Protein AF-A0A8C4UQX7-F1 (afdb_monomer_lite)

Radius of gyration: 31.45 Å; chains: 1; bounding box: 61×79×85 Å

InterPro domains:
  IPR021563 Rab interacting lysosomal protein, dimerization domain [PF11461] (130-160)
  IPR034743 RH1 domain [PF09744] (34-100)
  IPR034743 RH1 domain [PS51776] (18-104)
  IPR034744 RH2 domain [PS51777] (126-196)
  IPR051241 DZIP and RILPL [PTHR21502] (115-160)

Organism: Falco tinnunculus (NCBI:txid100819)

Structure (mmCIF, N/CA/C/O backbone):
data_AF-A0A8C4UQX7-F1
#
_entry.id   AF-A0A8C4UQX7-F1
#
loop_
_atom_site.group_PDB
_atom_site.id
_atom_site.type_symbol
_atom_site.label_atom_id
_atom_site.label_alt_id
_atom_site.label_comp_id
_atom_site.label_asym_id
_atom_site.label_entity_id
_atom_site.label_seq_id
_atom_site.pdbx_PDB_i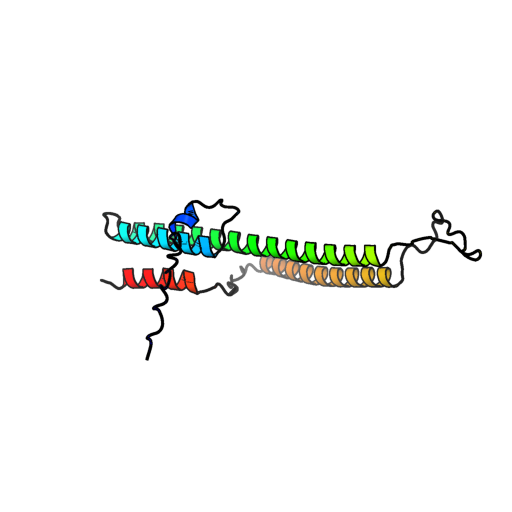ns_code
_atom_site.Cartn_x
_atom_site.Cartn_y
_atom_site.Cartn_z
_atom_site.occupancy
_atom_site.B_iso_or_equiv
_atom_site.auth_seq_id
_atom_site.auth_comp_id
_atom_site.auth_asym_id
_atom_site.auth_atom_id
_atom_site.pdbx_PDB_model_num
ATOM 1 N N . GLY A 1 1 ? -19.994 59.005 -13.462 1.00 40.03 1 GLY A N 1
ATOM 2 C CA . GLY A 1 1 ? -19.786 57.966 -12.445 1.00 40.03 1 GLY A CA 1
ATOM 3 C C . GLY A 1 1 ? -20.758 56.860 -12.736 1.00 40.03 1 GLY A C 1
ATOM 4 O O . GLY A 1 1 ? -21.945 57.053 -12.528 1.00 40.03 1 GLY A O 1
ATOM 5 N N . THR A 1 2 ? -20.266 55.770 -13.300 1.00 42.09 2 THR A N 1
ATOM 6 C CA . THR A 1 2 ? -21.041 54.559 -13.575 1.00 42.09 2 THR A CA 1
ATOM 7 C C . THR A 1 2 ? -20.477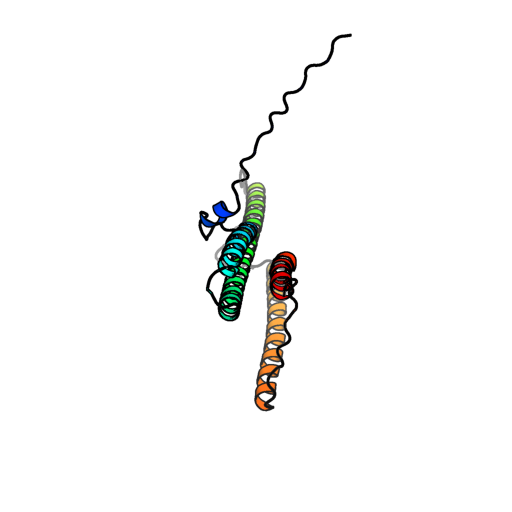 53.495 -12.636 1.00 42.09 2 THR A C 1
ATOM 9 O O . THR A 1 2 ? -19.252 53.353 -12.609 1.00 42.09 2 THR A O 1
ATOM 12 N N . PRO A 1 3 ? -21.291 52.812 -11.815 1.00 53.94 3 PRO A N 1
ATOM 13 C CA . PRO A 1 3 ? -20.774 51.753 -10.960 1.00 53.94 3 PRO A CA 1
ATOM 14 C C . PRO A 1 3 ? -20.418 50.525 -11.820 1.00 53.94 3 PRO A C 1
ATOM 16 O O . PRO A 1 3 ? -21.089 50.283 -12.828 1.00 53.94 3 PRO A O 1
ATOM 19 N N . PRO A 1 4 ? -19.360 49.769 -11.478 1.00 60.00 4 PRO A N 1
ATOM 20 C CA . PRO A 1 4 ? -19.030 48.531 -12.176 1.00 60.00 4 PRO A CA 1
ATOM 21 C C . PRO A 1 4 ? -20.017 47.412 -11.790 1.00 60.00 4 PRO A C 1
ATOM 23 O O . PRO A 1 4 ? -20.611 47.474 -10.710 1.00 60.00 4 PRO A O 1
ATOM 26 N N . PRO A 1 5 ? -20.215 46.400 -12.655 1.00 52.91 5 PRO A N 1
ATOM 27 C CA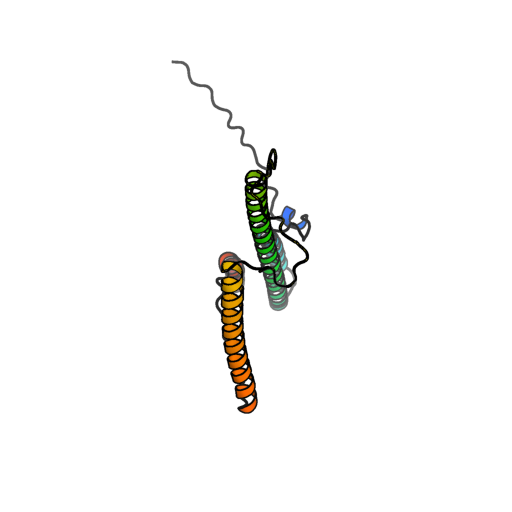 . PRO A 1 5 ? -21.137 45.308 -12.381 1.00 52.91 5 PRO A CA 1
ATOM 28 C C . PRO A 1 5 ? -20.562 44.397 -11.293 1.00 52.91 5 PRO A C 1
ATOM 30 O O . PRO A 1 5 ? -19.368 44.083 -11.297 1.00 52.91 5 PRO A O 1
ATOM 33 N N . LEU A 1 6 ? -21.424 43.993 -10.360 1.00 48.75 6 LEU A N 1
ATOM 34 C CA . LEU A 1 6 ? -21.133 42.952 -9.383 1.00 48.75 6 LEU A CA 1
ATOM 35 C C . LEU A 1 6 ? -20.875 41.664 -10.164 1.00 48.75 6 LEU A C 1
ATOM 37 O O . LEU A 1 6 ? -21.748 41.194 -10.890 1.00 48.75 6 LEU A O 1
ATOM 41 N N . ARG A 1 7 ? -19.646 41.152 -10.070 1.00 54.72 7 ARG A N 1
ATOM 42 C CA . ARG A 1 7 ? -19.339 39.792 -10.496 1.00 54.72 7 ARG A CA 1
ATOM 43 C C . ARG A 1 7 ? -20.142 38.882 -9.579 1.00 54.72 7 ARG A C 1
ATOM 45 O O . ARG A 1 7 ? -19.916 38.891 -8.374 1.00 54.72 7 ARG A O 1
ATOM 52 N N . GLU A 1 8 ? -21.112 38.188 -10.155 1.00 47.06 8 GLU A N 1
ATOM 53 C CA . GLU A 1 8 ? -21.683 36.991 -9.559 1.00 47.06 8 GLU A CA 1
ATOM 54 C C . GLU A 1 8 ? -20.511 36.016 -9.434 1.00 47.06 8 GLU A C 1
ATOM 56 O O . GLU A 1 8 ? -19.979 35.522 -10.428 1.00 47.06 8 GLU A O 1
ATOM 61 N N . GLU A 1 9 ? -19.990 35.891 -8.217 1.00 43.03 9 GLU A N 1
ATOM 62 C CA . GLU A 1 9 ? -19.118 34.788 -7.851 1.00 43.03 9 GLU A CA 1
ATOM 63 C C . GLU A 1 9 ? -20.024 33.559 -7.906 1.00 43.03 9 GLU A C 1
ATOM 65 O O . GLU A 1 9 ? -20.832 33.325 -7.010 1.00 43.03 9 GLU A O 1
ATOM 70 N N . GLU A 1 10 ? -19.982 32.852 -9.035 1.00 40.50 10 GLU A N 1
ATOM 71 C CA . GLU A 1 10 ? -20.426 31.468 -9.103 1.00 40.50 10 GLU A CA 1
ATOM 72 C C . GLU A 1 10 ? -19.536 30.713 -8.111 1.00 40.50 10 GLU A C 1
ATOM 74 O O . GLU A 1 10 ? -18.409 30.327 -8.421 1.00 40.50 10 GLU A O 1
ATOM 79 N N . GLU A 1 11 ? -20.005 30.613 -6.867 1.00 40.75 11 GLU A N 1
ATOM 80 C CA . GLU A 1 11 ? -19.550 29.603 -5.927 1.00 40.75 11 GLU A CA 1
ATOM 81 C C . GLU A 1 11 ? -19.870 28.265 -6.597 1.00 40.75 11 GLU A C 1
ATOM 83 O O . GLU A 1 11 ? -20.981 27.743 -6.511 1.00 40.75 11 GLU A O 1
ATOM 88 N N . GLU A 1 12 ? -18.904 27.744 -7.356 1.00 40.12 12 GLU A N 1
ATOM 89 C CA . GLU A 1 12 ? -18.811 26.320 -7.622 1.00 40.12 12 GLU A CA 1
ATOM 90 C C . GLU A 1 12 ? -18.707 25.664 -6.241 1.00 40.12 12 GLU A C 1
ATOM 92 O O . GLU A 1 12 ? -17.623 25.510 -5.679 1.00 40.12 12 GLU A O 1
ATOM 97 N N . GLU A 1 13 ? -19.861 25.340 -5.649 1.00 41.28 13 GLU A N 1
ATOM 98 C CA . GLU A 1 13 ? -19.965 24.297 -4.643 1.00 41.28 13 GLU A CA 1
ATOM 99 C C . GLU A 1 13 ? -19.467 23.023 -5.332 1.00 41.28 13 GLU A C 1
ATOM 101 O O . GLU A 1 13 ? -20.232 22.242 -5.904 1.00 41.28 13 GLU A O 1
ATOM 106 N N . GLU A 1 14 ? -18.146 22.833 -5.342 1.00 43.88 14 GLU A N 1
ATOM 107 C CA . GLU A 1 14 ? -17.576 21.507 -5.427 1.00 43.88 14 GLU A CA 1
ATOM 108 C C . GLU A 1 14 ? -18.269 20.730 -4.305 1.00 43.88 14 GLU A C 1
ATOM 110 O O . GLU A 1 14 ? -17.993 20.939 -3.123 1.00 43.88 14 GLU A O 1
ATOM 115 N N . GLU A 1 15 ? -19.227 19.869 -4.663 1.00 48.47 15 GLU A N 1
ATOM 116 C CA . GLU A 1 15 ? -19.604 18.736 -3.830 1.00 48.47 15 GLU A CA 1
ATOM 117 C C . GLU A 1 15 ? -18.316 17.926 -3.623 1.00 48.47 15 GLU A C 1
ATOM 119 O O . GLU A 1 15 ? -18.031 16.952 -4.332 1.00 48.47 15 GLU A O 1
ATOM 124 N N . GLU A 1 16 ? -17.506 18.365 -2.662 1.00 49.41 16 GLU A N 1
ATOM 125 C CA . GLU A 1 16 ? -16.388 17.647 -2.090 1.00 49.41 16 GLU A CA 1
ATOM 126 C C . GLU A 1 16 ? -17.027 16.443 -1.404 1.00 49.41 16 GLU A C 1
ATOM 128 O O . GLU A 1 16 ? -17.449 16.473 -0.247 1.00 49.41 16 GLU A O 1
ATOM 133 N N . GLY A 1 17 ? -17.278 15.414 -2.216 1.00 57.38 17 GLY A N 1
ATOM 134 C CA . GLY A 1 17 ? -18.004 14.232 -1.809 1.00 57.38 17 GLY A CA 1
ATOM 135 C C . GLY A 1 17 ? -17.357 13.681 -0.556 1.00 57.38 17 GLY A C 1
ATOM 136 O O . GLY A 1 17 ? -16.184 13.320 -0.588 1.00 57.38 17 GLY A O 1
ATOM 137 N N . GLY A 1 18 ? -18.124 13.683 0.534 1.00 74.88 18 GLY A N 1
ATOM 138 C CA . GLY A 1 18 ? -17.601 13.469 1.874 1.00 74.88 18 GLY A CA 1
ATOM 139 C C . GLY A 1 18 ? -16.807 12.166 2.033 1.00 74.88 18 GLY A C 1
ATOM 140 O O . GLY A 1 18 ? -16.853 11.281 1.174 1.00 74.88 18 GLY A O 1
ATOM 141 N N . PRO A 1 19 ? -16.137 11.989 3.186 1.00 73.50 19 PRO A N 1
ATOM 142 C CA . PRO A 1 19 ? -15.171 10.908 3.424 1.00 73.50 19 PRO A CA 1
ATOM 143 C C . PRO A 1 19 ? -15.753 9.486 3.289 1.00 73.50 19 PRO A C 1
ATOM 145 O O . PRO A 1 19 ? -15.020 8.501 3.261 1.00 73.50 19 PRO A O 1
ATOM 148 N N . GLU A 1 20 ? -17.074 9.360 3.178 1.00 85.06 20 GLU A N 1
ATOM 149 C CA . GLU A 1 20 ? -17.794 8.113 2.923 1.00 85.06 20 GLU A CA 1
ATOM 150 C C . GLU A 1 20 ? -17.586 7.579 1.498 1.00 85.06 20 GLU A C 1
ATOM 152 O O . GLU A 1 20 ? -17.571 6.363 1.313 1.00 85.06 20 GLU A O 1
ATOM 157 N N . ARG A 1 21 ? -17.309 8.439 0.503 1.00 88.19 21 ARG A N 1
ATOM 158 C CA . ARG A 1 21 ? -17.025 7.995 -0.877 1.00 88.19 21 ARG A CA 1
ATOM 159 C C . ARG A 1 21 ? -15.789 7.099 -0.968 1.00 88.19 21 ARG A C 1
ATOM 161 O O . ARG A 1 21 ? -15.700 6.257 -1.860 1.00 88.19 21 ARG A O 1
ATOM 168 N N . ALA A 1 22 ? -14.840 7.237 -0.041 1.00 89.62 22 ALA A N 1
ATOM 169 C CA . ALA A 1 22 ? -13.659 6.380 0.015 1.00 89.62 22 ALA A CA 1
ATOM 170 C C . ALA A 1 22 ? -14.016 4.894 0.232 1.00 89.62 22 ALA A C 1
ATOM 172 O O . ALA A 1 22 ? -13.301 4.021 -0.258 1.00 89.62 22 ALA A O 1
ATOM 173 N N . LEU A 1 23 ? -15.144 4.594 0.892 1.00 90.38 23 LEU A N 1
ATOM 174 C CA . LEU A 1 23 ? -15.631 3.224 1.110 1.00 90.38 23 LEU A CA 1
ATOM 175 C C . LEU A 1 23 ? -16.211 2.578 -0.158 1.00 90.38 23 LEU A C 1
ATOM 177 O O . LEU A 1 23 ? -16.278 1.353 -0.240 1.00 90.38 23 LEU A O 1
ATOM 181 N N . GLU A 1 24 ? -16.622 3.379 -1.141 1.00 93.62 24 GLU A N 1
ATOM 182 C CA . GLU A 1 24 ? -17.206 2.904 -2.403 1.00 93.62 24 GLU A CA 1
ATOM 183 C C . GLU A 1 24 ? -16.137 2.573 -3.456 1.00 93.62 24 GLU A C 1
ATOM 185 O O . GLU A 1 24 ? -16.420 1.927 -4.470 1.00 93.62 24 GLU A O 1
ATOM 190 N N . LYS A 1 25 ? -14.890 3.003 -3.228 1.00 93.81 25 LYS A N 1
ATOM 191 C CA . LYS A 1 25 ? -13.779 2.777 -4.153 1.00 93.81 25 LYS A CA 1
ATOM 192 C C . LYS A 1 25 ? -13.388 1.304 -4.218 1.00 93.81 25 LYS A C 1
ATOM 194 O O . LYS A 1 25 ? -13.466 0.547 -3.251 1.00 93.81 25 LYS A O 1
ATOM 199 N N . SER A 1 26 ? -12.878 0.903 -5.382 1.00 93.44 26 SER A N 1
ATOM 200 C CA . SER A 1 26 ? -12.252 -0.410 -5.527 1.00 93.44 26 SER A CA 1
ATOM 201 C C . SER A 1 26 ? -11.027 -0.515 -4.605 1.00 93.44 26 SER A C 1
ATOM 203 O O . SER A 1 26 ? -10.211 0.409 -4.605 1.00 93.44 26 SER A O 1
ATOM 205 N N . PRO A 1 27 ? -10.811 -1.645 -3.901 1.00 91.12 27 PRO A N 1
ATOM 206 C CA . PRO A 1 27 ? -9.650 -1.828 -3.025 1.00 91.12 27 PRO A CA 1
ATOM 207 C C . PRO A 1 27 ? -8.301 -1.597 -3.719 1.00 91.12 27 PRO A C 1
ATOM 209 O O . PRO A 1 27 ? -7.347 -1.150 -3.093 1.00 91.12 27 PRO A O 1
ATOM 212 N N . PHE A 1 28 ? -8.225 -1.875 -5.024 1.00 91.06 28 PHE A N 1
ATOM 213 C CA . PHE A 1 28 ? -7.014 -1.707 -5.836 1.00 91.06 28 PHE A CA 1
ATOM 214 C C . PHE A 1 28 ? -6.782 -0.266 -6.315 1.00 91.06 28 PHE A C 1
ATOM 216 O O . PHE A 1 28 ? -5.776 0.008 -6.963 1.00 91.06 28 PHE A O 1
ATOM 223 N N . GLN A 1 29 ? -7.727 0.635 -6.052 1.00 91.69 29 GLN A N 1
ATOM 224 C CA . GLN A 1 29 ? -7.668 2.053 -6.414 1.00 91.69 29 GLN A CA 1
ATOM 225 C C . GLN A 1 29 ? -7.571 2.958 -5.183 1.00 91.69 29 GLN A C 1
ATOM 227 O O . GLN A 1 29 ? -7.570 4.178 -5.329 1.00 91.69 29 GLN A O 1
ATOM 232 N N . LEU A 1 30 ? -7.510 2.371 -3.985 1.00 93.38 30 LEU A N 1
ATOM 233 C CA . LEU A 1 30 ? -7.344 3.125 -2.754 1.00 93.38 30 LEU A CA 1
ATOM 234 C C . LEU A 1 30 ? -5.984 3.821 -2.735 1.00 93.38 30 LEU A C 1
ATOM 236 O O . LEU A 1 30 ? -4.972 3.276 -3.173 1.00 93.38 30 LEU A O 1
ATOM 240 N N . THR A 1 31 ? -5.979 5.023 -2.177 1.00 91.69 31 THR A N 1
ATOM 241 C CA . THR A 1 31 ? -4.794 5.822 -1.867 1.00 91.69 31 THR A CA 1
ATOM 242 C C . THR A 1 31 ? -4.651 5.987 -0.353 1.00 91.69 31 THR A C 1
ATOM 244 O O . THR A 1 31 ? -5.582 5.710 0.404 1.00 91.69 31 THR A O 1
ATOM 247 N N . ALA A 1 32 ? -3.492 6.451 0.123 1.00 88.69 32 ALA A N 1
ATOM 248 C CA . ALA A 1 32 ? -3.311 6.740 1.550 1.00 88.69 32 ALA A CA 1
ATOM 249 C C . ALA A 1 32 ? -4.311 7.800 2.061 1.00 88.69 32 ALA A C 1
ATOM 251 O O . ALA A 1 32 ? -4.742 7.733 3.210 1.00 88.69 32 ALA A O 1
ATOM 252 N N . GLY A 1 33 ? -4.731 8.730 1.191 1.00 87.56 33 GLY A N 1
ATOM 253 C CA . GLY A 1 33 ? -5.801 9.687 1.489 1.00 87.56 33 GLY A CA 1
ATOM 254 C C . GL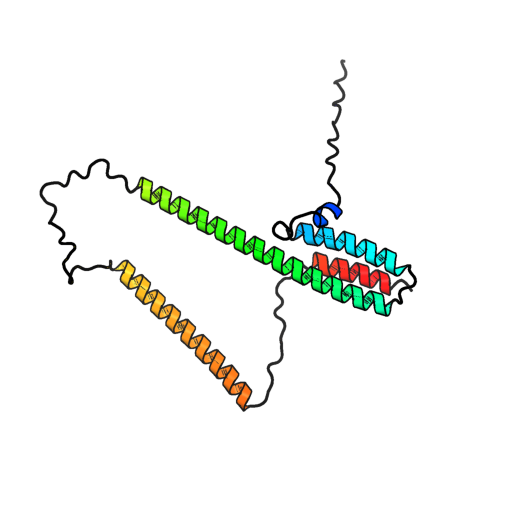Y A 1 33 ? -7.141 8.995 1.741 1.00 87.56 33 GLY A C 1
ATOM 255 O O . GLY A 1 33 ? -7.778 9.251 2.754 1.00 87.56 33 GLY A O 1
ATOM 256 N N . ASP A 1 34 ? -7.501 8.016 0.910 1.00 91.31 34 ASP A N 1
ATOM 257 C CA . ASP A 1 34 ? -8.747 7.259 1.089 1.00 91.31 34 ASP A CA 1
ATOM 258 C C . ASP A 1 34 ? -8.767 6.480 2.409 1.00 91.31 34 ASP A C 1
ATOM 260 O O . ASP A 1 34 ? -9.788 6.405 3.086 1.00 91.31 34 ASP A O 1
ATOM 264 N N . VAL A 1 35 ? -7.623 5.922 2.818 1.00 90.00 35 VAL A N 1
ATOM 265 C CA . VAL A 1 35 ? -7.503 5.235 4.113 1.00 90.00 35 VAL A CA 1
ATOM 266 C C . VAL A 1 35 ? -7.680 6.218 5.276 1.00 90.00 35 VAL A C 1
ATOM 268 O O . VAL A 1 35 ? -8.293 5.867 6.288 1.00 90.00 35 VAL A O 1
ATOM 271 N N . TYR A 1 36 ? -7.205 7.459 5.131 1.00 86.25 36 TYR A N 1
ATOM 272 C CA . TYR A 1 36 ? -7.441 8.522 6.107 1.00 86.25 36 TYR A CA 1
ATOM 273 C C . TYR A 1 36 ? -8.927 8.897 6.190 1.00 86.25 36 TYR A C 1
ATOM 275 O O . TYR A 1 36 ? -9.476 8.958 7.294 1.00 86.25 36 TYR A O 1
ATOM 283 N N . ASP A 1 37 ? -9.603 9.048 5.054 1.00 85.62 37 ASP A N 1
ATOM 284 C CA . ASP A 1 37 ? -11.035 9.348 5.004 1.00 85.62 37 ASP A CA 1
ATOM 285 C C . ASP A 1 37 ? -11.859 8.233 5.656 1.00 85.62 37 ASP A C 1
ATOM 287 O O . ASP A 1 37 ? -12.649 8.497 6.567 1.00 85.62 37 ASP A O 1
ATOM 291 N N . ILE A 1 38 ? -11.574 6.972 5.314 1.00 88.62 38 ILE A N 1
ATOM 292 C CA . ILE A 1 38 ? -12.171 5.790 5.953 1.00 88.62 38 ILE A CA 1
ATOM 293 C C . ILE A 1 38 ? -11.931 5.813 7.469 1.00 88.62 38 ILE A C 1
ATOM 295 O O . ILE A 1 38 ? -12.855 5.578 8.251 1.00 88.62 38 ILE A O 1
ATOM 299 N N . SER A 1 39 ? -10.709 6.129 7.912 1.00 86.31 39 SER A N 1
ATOM 300 C CA . SER A 1 39 ? -10.381 6.195 9.342 1.00 86.31 39 SER A CA 1
ATOM 301 C C . SER A 1 39 ? -11.195 7.258 10.086 1.00 86.31 39 SER A C 1
ATOM 303 O O . SER A 1 39 ? -11.568 7.048 11.242 1.00 86.31 39 SER A O 1
ATOM 305 N N . SER A 1 40 ? -11.525 8.369 9.419 1.00 80.06 40 SER A N 1
ATOM 306 C CA . SER A 1 40 ? -12.341 9.441 9.990 1.00 80.06 40 SER A CA 1
ATOM 307 C C . SER A 1 40 ? -13.798 9.007 10.186 1.00 80.06 40 SER A C 1
ATOM 309 O O . SER A 1 40 ? -14.368 9.247 11.253 1.00 80.06 40 SER A O 1
ATOM 311 N N . VAL A 1 41 ? -14.379 8.295 9.211 1.00 85.62 41 VAL A N 1
ATOM 312 C CA . VAL A 1 41 ? -15.741 7.741 9.294 1.00 85.62 41 VAL A CA 1
ATOM 313 C C . VAL A 1 41 ? -15.816 6.720 10.426 1.00 85.62 41 VAL A C 1
ATOM 315 O O . VAL A 1 41 ? -16.617 6.874 11.347 1.00 85.62 41 VAL A O 1
ATOM 318 N N . VAL A 1 42 ? -14.893 5.756 10.437 1.00 85.06 42 VAL A N 1
ATOM 319 C CA . VAL A 1 42 ? -14.818 4.716 11.473 1.00 85.06 42 VAL A CA 1
ATOM 320 C C . VAL A 1 42 ? -14.591 5.315 12.866 1.00 85.06 42 VAL A C 1
ATOM 322 O O . VAL A 1 42 ? -15.167 4.851 13.851 1.00 85.06 42 VAL A O 1
ATOM 325 N N . GLY A 1 43 ? -13.775 6.368 12.973 1.00 80.62 43 GLY A N 1
ATOM 326 C CA . GLY A 1 43 ? -13.558 7.094 14.223 1.00 80.62 43 GLY A CA 1
ATOM 327 C C . GLY A 1 43 ? -14.838 7.732 14.769 1.00 80.62 43 GLY A C 1
ATOM 328 O O . GLY A 1 43 ? -15.103 7.628 15.968 1.00 80.62 43 GLY A O 1
ATOM 329 N N . ARG A 1 44 ? -15.660 8.342 13.901 1.00 77.88 44 ARG A N 1
ATOM 330 C CA . ARG A 1 44 ? -16.965 8.911 14.284 1.00 77.88 44 ARG A CA 1
ATOM 331 C C . ARG A 1 44 ? -17.928 7.832 14.776 1.00 77.88 44 ARG A C 1
ATOM 333 O O . ARG A 1 44 ? -18.544 8.016 15.825 1.00 77.88 44 ARG A O 1
ATOM 340 N N . ASP A 1 45 ? -18.006 6.701 14.084 1.00 82.62 45 ASP A N 1
ATOM 341 C CA . ASP A 1 45 ? -18.887 5.594 14.475 1.00 82.62 45 ASP A CA 1
ATOM 342 C C . ASP A 1 45 ? -18.475 4.989 15.824 1.00 82.62 45 ASP A C 1
ATOM 344 O O . ASP A 1 45 ? -19.315 4.736 16.689 1.00 82.62 45 ASP A O 1
ATOM 348 N N . LEU A 1 46 ? -17.169 4.826 16.067 1.00 79.31 46 LEU A N 1
ATOM 349 C CA . LEU A 1 46 ? -16.659 4.349 17.357 1.00 79.31 46 LEU A CA 1
ATOM 350 C C . LEU A 1 46 ? -16.980 5.309 18.511 1.00 79.31 46 LEU A C 1
ATOM 352 O O . LEU A 1 46 ? -17.267 4.851 19.619 1.00 79.31 46 LEU A O 1
ATOM 356 N N . LEU A 1 47 ? -16.966 6.622 18.264 1.00 75.00 47 LEU A N 1
ATOM 357 C CA . LEU A 1 47 ? -17.374 7.619 19.257 1.00 75.00 47 LEU A CA 1
ATOM 358 C C . LEU A 1 47 ? -18.869 7.516 19.569 1.00 75.00 47 LEU A C 1
ATOM 360 O O . LEU A 1 47 ? -19.236 7.532 20.742 1.00 75.00 47 LEU A O 1
ATOM 364 N N . GLN A 1 48 ? -19.726 7.335 18.563 1.00 76.50 48 GLN A N 1
ATOM 365 C CA . GLN A 1 48 ? -21.161 7.114 18.782 1.00 76.50 48 GLN A CA 1
ATOM 366 C C . GLN A 1 48 ? -21.412 5.846 19.612 1.00 76.50 48 GLN A C 1
ATOM 368 O O . GLN A 1 48 ? -22.217 5.857 20.544 1.00 76.50 48 GLN A O 1
ATOM 373 N N . LEU A 1 49 ? -20.663 4.772 19.346 1.00 76.38 49 LEU A N 1
ATOM 374 C CA . LEU A 1 49 ? -20.739 3.530 20.119 1.00 76.38 49 LEU A CA 1
ATOM 375 C C . LEU A 1 49 ? -20.220 3.672 21.558 1.00 76.38 49 LEU A C 1
ATOM 377 O O . LEU A 1 49 ? -20.669 2.927 22.431 1.00 76.38 49 LEU A O 1
ATOM 381 N N . SER A 1 50 ? -19.321 4.624 21.830 1.00 71.31 50 SER A N 1
ATOM 382 C CA . SER A 1 50 ? -18.830 4.906 23.188 1.00 71.31 50 SER A CA 1
ATOM 383 C C . SER A 1 50 ? -19.898 5.459 24.129 1.00 71.31 50 SER A C 1
ATOM 385 O O . SER A 1 50 ? -19.805 5.252 25.336 1.00 71.31 50 SER A O 1
ATOM 387 N N . ALA A 1 51 ? -20.938 6.092 23.579 1.00 71.75 51 ALA A N 1
ATOM 388 C CA . ALA A 1 51 ? -22.101 6.558 24.331 1.00 71.75 51 ALA A CA 1
ATOM 389 C C . ALA A 1 51 ? -23.151 5.449 24.562 1.00 71.75 51 ALA A C 1
ATOM 391 O O . ALA A 1 51 ? -24.158 5.674 25.232 1.00 71.75 51 ALA A O 1
ATOM 392 N N . GLY A 1 52 ? -22.944 4.262 23.982 1.00 76.25 52 GLY A N 1
ATOM 393 C CA . GLY A 1 52 ? -23.860 3.129 24.046 1.00 76.25 52 GLY A CA 1
ATOM 394 C C . GLY A 1 52 ? -23.613 2.173 25.225 1.00 76.25 52 GLY A C 1
ATOM 395 O O . GLY A 1 52 ? -22.768 2.411 26.084 1.00 76.25 52 GLY A O 1
ATOM 396 N N . PRO A 1 53 ? -24.323 1.030 25.263 1.00 77.56 53 PRO A N 1
ATOM 397 C CA . PRO A 1 53 ? -24.237 0.052 26.355 1.00 77.56 53 PRO A CA 1
ATOM 398 C C . PRO A 1 53 ? -22.948 -0.794 26.349 1.00 77.56 53 PRO A C 1
ATOM 400 O O . PRO A 1 53 ? -22.776 -1.669 27.200 1.00 77.56 53 PRO A O 1
ATOM 403 N N . LEU A 1 54 ? -22.050 -0.588 25.380 1.00 73.06 54 LEU A N 1
ATOM 404 C CA . LEU A 1 54 ? -20.807 -1.342 25.275 1.00 73.06 54 LEU A CA 1
ATOM 405 C C . LEU A 1 54 ? -19.825 -0.889 26.365 1.00 73.06 54 LEU A C 1
ATOM 407 O O . LEU A 1 54 ? -19.479 0.283 26.461 1.00 73.06 54 LEU A O 1
ATOM 411 N N . GLY A 1 55 ? -19.328 -1.828 27.173 1.00 78.12 55 GLY A N 1
ATOM 412 C CA . GLY A 1 55 ? -18.370 -1.500 28.229 1.00 78.12 55 GLY A CA 1
ATOM 413 C C . GLY A 1 55 ? -17.061 -0.900 27.673 1.00 78.12 55 GLY A C 1
ATOM 414 O O . GLY A 1 55 ? -16.524 -1.422 26.687 1.00 78.12 55 GLY A O 1
ATOM 415 N N . PRO A 1 56 ? -16.474 0.118 28.334 1.00 75.50 56 PRO A N 1
ATOM 416 C CA . PRO A 1 56 ? -15.339 0.893 27.812 1.00 75.50 56 PRO A CA 1
ATOM 417 C C . PRO A 1 56 ? -14.108 0.032 27.494 1.00 75.50 56 PRO A C 1
ATOM 419 O O . PRO A 1 56 ? -13.407 0.258 26.510 1.00 75.50 56 PRO A O 1
ATOM 422 N N . ALA A 1 57 ? -13.873 -1.031 28.269 1.00 75.81 57 ALA A N 1
ATOM 423 C CA . ALA A 1 57 ? -12.766 -1.955 28.031 1.00 75.81 57 ALA A CA 1
ATOM 424 C C . ALA A 1 57 ? -12.937 -2.800 26.752 1.00 75.81 57 ALA A C 1
ATOM 426 O O . ALA A 1 57 ? -11.948 -3.160 26.113 1.00 75.81 57 ALA A O 1
ATOM 427 N N . ALA A 1 58 ? -14.172 -3.158 26.385 1.00 80.25 58 ALA A N 1
ATOM 428 C CA . ALA A 1 58 ? -14.441 -3.893 25.151 1.00 80.25 58 ALA A CA 1
ATOM 429 C C . ALA A 1 58 ? -14.275 -2.986 23.927 1.00 80.25 58 ALA A C 1
ATOM 431 O O . ALA A 1 58 ? -13.646 -3.405 22.954 1.00 80.25 58 ALA A O 1
ATOM 432 N N . LEU A 1 59 ? -14.753 -1.740 24.021 1.00 79.50 59 LEU A N 1
ATOM 433 C CA . LEU A 1 59 ? -14.593 -0.735 22.974 1.00 79.50 59 LEU A CA 1
ATOM 434 C C . LEU A 1 59 ? -13.120 -0.417 22.714 1.00 79.50 59 LEU A C 1
ATOM 436 O O . LEU A 1 59 ? -12.685 -0.466 21.569 1.00 79.50 59 LEU A O 1
ATOM 440 N N . ALA A 1 60 ? -12.330 -0.205 23.770 1.00 75.38 60 ALA A N 1
ATOM 441 C CA . ALA A 1 60 ? -10.897 0.037 23.633 1.00 75.38 60 ALA A CA 1
ATOM 442 C C . ALA A 1 60 ? -10.195 -1.121 22.900 1.00 75.38 60 ALA A C 1
ATOM 444 O O . ALA A 1 60 ? -9.437 -0.900 21.960 1.00 75.38 60 ALA A O 1
ATOM 445 N N . ARG A 1 61 ? -10.487 -2.382 23.262 1.00 81.25 61 ARG A N 1
ATOM 446 C CA . ARG A 1 61 ? -9.917 -3.553 22.564 1.00 81.25 61 ARG A CA 1
ATOM 447 C C . ARG A 1 61 ? -10.314 -3.613 21.090 1.00 81.25 61 ARG A C 1
ATOM 449 O O . ARG A 1 61 ? -9.479 -3.980 20.266 1.00 81.25 61 ARG A O 1
ATOM 456 N N . LEU A 1 62 ? -11.570 -3.304 20.766 1.00 83.94 62 LEU A N 1
ATOM 457 C CA . LEU A 1 62 ? -12.045 -3.256 19.383 1.00 83.94 62 LEU A CA 1
ATOM 458 C C . LEU A 1 62 ? -11.322 -2.156 18.601 1.00 83.94 62 LEU A C 1
ATOM 460 O O . LEU A 1 62 ? -10.807 -2.411 17.517 1.00 83.94 62 LEU A O 1
ATOM 464 N N . GLN A 1 63 ? -11.206 -0.974 19.194 1.00 78.69 63 GLN A N 1
ATOM 465 C CA . GLN A 1 63 ? -10.517 0.162 18.608 1.00 78.69 63 GLN A CA 1
ATOM 466 C C . GLN A 1 63 ? -9.054 -0.146 18.289 1.00 78.69 63 GLN A C 1
ATOM 468 O O . GLN A 1 63 ? -8.627 0.102 17.170 1.00 78.69 63 GLN A O 1
ATOM 473 N N . PHE A 1 64 ? -8.302 -0.767 19.204 1.00 77.31 64 PHE A N 1
ATOM 474 C CA . PHE A 1 64 ? -6.919 -1.170 18.917 1.00 77.31 64 PHE A CA 1
ATOM 475 C C . PHE A 1 64 ? -6.818 -2.133 17.729 1.00 77.31 64 PHE A C 1
ATOM 477 O O . PHE A 1 64 ? -5.896 -2.025 16.924 1.00 77.31 64 PHE A O 1
ATOM 484 N N . ARG A 1 65 ? -7.766 -3.068 17.590 1.00 85.69 65 ARG A N 1
ATOM 485 C CA . ARG A 1 65 ? -7.797 -3.989 16.442 1.00 85.69 65 ARG A CA 1
ATOM 486 C C . ARG A 1 65 ? -8.099 -3.253 15.140 1.00 85.69 65 ARG A C 1
ATOM 488 O O . ARG A 1 65 ? -7.449 -3.531 14.142 1.00 85.69 65 ARG A O 1
ATOM 495 N N . ILE A 1 66 ? -9.044 -2.316 15.162 1.00 85.62 66 ILE A N 1
ATOM 496 C CA . ILE A 1 66 ? -9.405 -1.497 13.998 1.00 85.62 66 ILE A CA 1
ATOM 497 C C . ILE A 1 66 ? -8.228 -0.622 13.571 1.00 85.62 66 ILE A C 1
ATOM 499 O O . ILE A 1 66 ? -7.861 -0.643 12.402 1.00 85.62 66 ILE A O 1
ATOM 503 N N . VAL A 1 67 ? -7.593 0.079 14.515 1.00 81.50 67 VAL A N 1
ATOM 504 C CA . VAL A 1 67 ? -6.392 0.883 14.243 1.00 81.50 67 VAL A CA 1
ATOM 505 C C . VAL A 1 67 ? -5.322 0.011 13.601 1.00 81.50 67 VAL A C 1
ATOM 507 O O . VAL A 1 67 ? -4.775 0.382 12.570 1.00 81.50 67 VAL A O 1
ATOM 510 N N . ARG A 1 68 ? -5.098 -1.199 14.127 1.00 88.00 68 ARG A N 1
ATOM 511 C CA . ARG A 1 68 ? -4.115 -2.113 13.548 1.00 88.00 68 ARG A CA 1
ATOM 512 C C . ARG A 1 68 ? -4.444 -2.524 12.109 1.00 88.00 68 ARG A C 1
ATOM 514 O O . ARG A 1 68 ? -3.536 -2.645 11.293 1.00 88.00 68 ARG A O 1
ATOM 521 N N . VAL A 1 69 ? -5.716 -2.752 11.791 1.00 92.06 69 VAL A N 1
ATOM 522 C CA . VAL A 1 69 ? -6.147 -3.080 10.422 1.00 92.06 69 VAL A CA 1
ATOM 523 C C . VAL A 1 69 ? -5.966 -1.884 9.487 1.00 92.06 69 VAL A C 1
ATOM 525 O O . VAL A 1 69 ? -5.469 -2.066 8.379 1.00 92.06 69 VAL A O 1
ATOM 528 N N . LEU A 1 70 ? -6.304 -0.672 9.933 1.00 86.75 70 LEU A N 1
ATOM 529 C CA . LEU A 1 70 ? -6.120 0.552 9.146 1.00 86.75 70 LEU A CA 1
ATOM 530 C C . LEU A 1 70 ? -4.635 0.854 8.895 1.00 86.75 70 LEU A C 1
ATOM 532 O O . LEU A 1 70 ? -4.279 1.189 7.773 1.00 86.75 70 LEU A O 1
ATOM 536 N N . GLU A 1 71 ? -3.758 0.636 9.881 1.00 82.69 71 GLU A N 1
ATOM 537 C CA . GLU A 1 71 ? -2.298 0.721 9.703 1.00 82.69 71 GLU A CA 1
ATOM 538 C C . GLU A 1 71 ? -1.792 -0.267 8.642 1.00 82.69 71 GLU A C 1
ATOM 540 O O . GLU A 1 71 ? -0.967 0.075 7.797 1.00 82.69 71 GLU A O 1
ATOM 545 N N . MET A 1 72 ? -2.269 -1.517 8.690 1.00 90.44 72 MET A N 1
ATOM 546 C CA . MET A 1 72 ? -1.897 -2.534 7.704 1.00 90.44 72 MET A CA 1
ATOM 547 C C . MET A 1 72 ? -2.383 -2.150 6.304 1.00 90.44 72 MET A C 1
ATOM 549 O O . MET A 1 72 ? -1.657 -2.348 5.334 1.00 90.44 72 MET A O 1
ATOM 553 N N . LEU A 1 73 ? -3.588 -1.586 6.200 1.00 91.25 73 LEU A N 1
ATOM 554 C CA . LEU A 1 73 ? -4.144 -1.118 4.937 1.00 91.25 73 LEU A CA 1
ATOM 555 C C . LEU A 1 73 ? -3.352 0.070 4.375 1.00 91.25 73 LEU A C 1
ATOM 557 O O . LEU A 1 73 ? -2.991 0.044 3.202 1.00 91.25 73 LEU A O 1
ATOM 561 N N . GLU A 1 74 ? -3.029 1.068 5.201 1.00 86.94 74 GLU A N 1
ATOM 562 C CA . GLU A 1 74 ? -2.224 2.228 4.798 1.00 86.94 74 GLU A CA 1
ATOM 563 C C . GLU A 1 74 ? -0.844 1.799 4.288 1.00 86.94 74 GLU A C 1
ATOM 565 O O . GLU A 1 74 ? -0.402 2.278 3.242 1.00 86.94 74 GLU A O 1
ATOM 570 N N . ALA A 1 75 ? -0.187 0.856 4.974 1.00 87.44 75 ALA A N 1
ATOM 571 C CA . ALA A 1 75 ? 1.103 0.322 4.548 1.00 87.44 75 ALA A CA 1
ATOM 572 C C . ALA A 1 75 ? 1.014 -0.345 3.167 1.00 87.44 75 ALA A C 1
ATOM 574 O O . ALA A 1 75 ? 1.785 -0.006 2.271 1.00 87.44 75 ALA A O 1
ATOM 575 N N . LEU A 1 76 ? 0.033 -1.231 2.966 1.00 90.44 76 LEU A N 1
ATOM 576 C CA . LEU A 1 76 ? -0.161 -1.925 1.689 1.00 90.44 76 LEU A CA 1
ATOM 577 C C . LEU A 1 76 ? -0.473 -0.953 0.548 1.00 90.44 76 LEU A C 1
ATOM 579 O O . LEU A 1 76 ? 0.100 -1.060 -0.536 1.00 90.44 76 LEU A O 1
ATOM 583 N N . VAL A 1 77 ? -1.361 0.010 0.793 1.00 92.12 77 VAL A N 1
ATOM 584 C CA . VAL A 1 77 ? -1.745 1.014 -0.202 1.00 92.12 77 VAL A CA 1
ATOM 585 C C . VAL A 1 77 ? -0.555 1.905 -0.560 1.00 92.12 77 VAL A C 1
ATOM 587 O O . VAL A 1 77 ? -0.274 2.107 -1.741 1.00 92.12 77 VAL A O 1
ATOM 590 N N . THR A 1 78 ? 0.203 2.367 0.435 1.00 89.19 78 THR A N 1
ATOM 591 C CA . THR A 1 78 ? 1.389 3.208 0.221 1.00 89.19 78 THR A CA 1
ATOM 592 C C . THR A 1 78 ? 2.463 2.468 -0.573 1.00 89.19 78 THR A C 1
ATOM 594 O O . THR A 1 78 ? 2.954 2.988 -1.573 1.00 89.19 78 THR A O 1
ATOM 597 N N . GLU A 1 79 ? 2.799 1.238 -0.179 1.00 92.19 79 GLU A N 1
ATOM 598 C CA . GLU A 1 79 ? 3.789 0.421 -0.889 1.00 92.19 79 GLU A CA 1
ATOM 599 C C . GLU A 1 79 ? 3.356 0.127 -2.329 1.00 92.19 79 GLU A C 1
ATOM 601 O O . GLU A 1 79 ? 4.163 0.250 -3.251 1.00 92.19 79 GLU A O 1
ATOM 606 N N . SER A 1 80 ? 2.077 -0.196 -2.544 1.00 88.81 80 SER A N 1
ATOM 607 C CA . SER A 1 80 ? 1.547 -0.459 -3.885 1.00 88.81 80 SER A CA 1
ATOM 608 C C . SER A 1 80 ? 1.618 0.771 -4.797 1.00 88.81 80 SER A C 1
ATOM 610 O O . SER A 1 80 ? 2.003 0.647 -5.962 1.00 88.81 80 SER A O 1
ATOM 612 N N . GLY A 1 81 ? 1.327 1.961 -4.262 1.00 88.50 81 GLY A N 1
ATOM 613 C CA . GLY A 1 81 ? 1.443 3.222 -4.989 1.00 88.50 81 GLY A CA 1
ATOM 614 C C . GLY A 1 81 ? 2.891 3.532 -5.367 1.00 88.50 81 GLY A C 1
ATOM 615 O O . GLY A 1 81 ? 3.171 3.830 -6.525 1.00 88.50 81 GLY A O 1
ATOM 616 N N . LEU A 1 82 ? 3.826 3.387 -4.422 1.00 90.50 82 LEU A N 1
ATOM 617 C CA . LEU A 1 82 ? 5.254 3.606 -4.676 1.00 90.50 82 LEU A CA 1
ATOM 618 C C . LEU A 1 82 ? 5.811 2.631 -5.720 1.00 90.50 82 LEU A C 1
ATOM 620 O O . LEU A 1 82 ? 6.517 3.052 -6.635 1.00 90.50 82 LEU A O 1
ATOM 624 N N . ALA A 1 83 ? 5.464 1.346 -5.624 1.00 91.00 83 ALA A N 1
ATOM 625 C CA . ALA A 1 83 ? 5.884 0.338 -6.593 1.00 91.00 83 ALA A CA 1
ATOM 626 C C . ALA A 1 83 ? 5.323 0.622 -7.997 1.00 91.00 83 ALA A C 1
ATOM 628 O O . ALA A 1 83 ? 6.042 0.514 -8.992 1.00 91.00 83 ALA A O 1
ATOM 629 N N . ALA A 1 84 ? 4.051 1.025 -8.089 1.00 89.44 84 ALA A N 1
ATOM 630 C CA . ALA A 1 84 ? 3.429 1.394 -9.355 1.00 89.44 84 ALA A CA 1
ATOM 631 C C . ALA A 1 84 ? 4.102 2.621 -9.988 1.00 89.44 84 ALA A C 1
ATOM 633 O O . ALA A 1 84 ? 4.373 2.617 -11.191 1.00 89.44 84 ALA A O 1
ATOM 634 N N . GLU A 1 85 ? 4.413 3.646 -9.194 1.00 91.75 85 GLU A N 1
ATOM 635 C CA . GLU A 1 85 ? 5.118 4.835 -9.677 1.00 91.75 85 GLU A CA 1
ATOM 636 C C . GLU A 1 85 ? 6.552 4.524 -10.111 1.00 91.75 85 GLU A C 1
ATOM 638 O O . GLU A 1 85 ? 6.981 4.974 -11.174 1.00 91.75 85 GLU A O 1
ATOM 643 N N . GLN A 1 86 ? 7.270 3.673 -9.378 1.00 93.56 86 GLN A N 1
ATOM 644 C CA . GLN A 1 86 ? 8.599 3.225 -9.790 1.00 93.56 86 GLN A CA 1
ATOM 645 C C . GLN A 1 86 ? 8.563 2.511 -11.149 1.00 93.56 86 GLN A C 1
ATOM 647 O O . GLN A 1 86 ? 9.320 2.866 -12.054 1.00 93.56 86 GLN A O 1
ATOM 652 N N . LEU A 1 87 ? 7.632 1.571 -11.341 1.00 95.38 87 LEU A N 1
ATOM 653 C CA . LEU A 1 87 ? 7.453 0.888 -12.626 1.00 95.38 87 LEU A CA 1
ATOM 654 C C . LEU A 1 87 ? 7.071 1.857 -13.751 1.00 95.38 87 LEU A C 1
ATOM 656 O O . LEU A 1 87 ? 7.489 1.677 -14.897 1.00 95.38 87 LEU A O 1
ATOM 660 N N . ARG A 1 88 ? 6.279 2.896 -13.455 1.00 95.44 88 ARG A N 1
ATOM 661 C CA . ARG A 1 88 ? 5.958 3.944 -14.433 1.00 95.44 88 ARG A CA 1
ATOM 662 C C . ARG A 1 88 ? 7.204 4.718 -14.852 1.00 95.44 88 ARG A C 1
ATOM 664 O O . ARG A 1 88 ? 7.406 4.876 -16.055 1.00 95.44 88 ARG A O 1
ATOM 671 N N . LEU A 1 89 ? 8.038 5.130 -13.899 1.00 96.50 89 LEU A N 1
ATOM 672 C CA . LEU A 1 89 ? 9.290 5.841 -14.163 1.00 96.50 89 LEU A CA 1
ATOM 673 C C . LEU A 1 89 ? 10.272 4.990 -14.976 1.00 96.50 89 LEU A C 1
ATOM 675 O O . LEU A 1 89 ? 10.836 5.481 -15.955 1.00 96.50 89 LEU A O 1
ATOM 679 N N . GLU A 1 90 ? 10.432 3.710 -14.631 1.00 96.00 90 GLU A N 1
ATOM 680 C CA . GLU A 1 90 ? 11.267 2.768 -15.387 1.00 96.00 90 GLU A CA 1
ATOM 681 C C . GLU A 1 90 ? 10.750 2.599 -16.819 1.00 96.00 90 GLU A C 1
ATOM 683 O O . GLU A 1 90 ? 11.500 2.755 -17.784 1.00 96.00 90 GLU A O 1
ATOM 688 N N . ARG A 1 91 ? 9.440 2.378 -16.982 1.00 96.56 91 ARG A N 1
ATOM 689 C CA . ARG A 1 91 ? 8.791 2.294 -18.296 1.00 96.56 91 ARG A CA 1
ATOM 690 C C . ARG A 1 91 ? 9.010 3.559 -19.122 1.00 96.56 91 ARG A C 1
ATOM 692 O O . ARG A 1 91 ? 9.236 3.459 -20.327 1.00 96.56 91 ARG A O 1
ATOM 699 N N . ASP A 1 92 ? 8.929 4.738 -18.514 1.00 95.38 92 ASP A N 1
ATOM 700 C CA . ASP A 1 92 ? 9.124 6.010 -19.213 1.00 95.38 92 ASP A CA 1
ATOM 701 C C . ASP A 1 92 ? 10.599 6.289 -19.531 1.00 95.38 92 ASP A C 1
ATOM 703 O O . ASP A 1 92 ? 10.895 6.883 -20.570 1.00 95.38 92 ASP A O 1
ATOM 707 N N . SER A 1 93 ? 11.540 5.812 -18.711 1.00 96.38 93 SER A N 1
ATOM 708 C CA . SER A 1 93 ? 12.971 5.799 -19.050 1.00 96.38 93 SER A CA 1
ATOM 709 C C . SER A 1 93 ? 13.246 4.904 -20.254 1.00 96.38 93 SER A C 1
ATOM 711 O O . SER A 1 93 ? 13.762 5.375 -21.266 1.00 96.38 93 SER A O 1
ATOM 713 N N . LEU A 1 94 ? 12.785 3.652 -20.210 1.00 95.31 94 LEU A N 1
ATOM 714 C CA . LEU A 1 94 ? 12.967 2.692 -21.301 1.00 95.31 94 LEU A CA 1
ATOM 715 C C . LEU A 1 94 ? 12.317 3.170 -22.603 1.00 95.31 94 LEU A C 1
ATOM 717 O O . LEU A 1 94 ? 12.870 2.990 -23.685 1.00 95.31 94 LEU A O 1
ATOM 721 N N . ARG A 1 95 ? 11.146 3.816 -22.528 1.00 94.75 95 ARG A N 1
ATOM 722 C CA . ARG A 1 95 ? 10.502 4.416 -23.707 1.00 94.75 95 ARG A CA 1
ATOM 723 C C . ARG A 1 95 ? 11.340 5.534 -24.323 1.00 94.75 95 ARG A C 1
ATOM 725 O O . ARG A 1 95 ? 11.385 5.617 -25.550 1.00 94.75 95 ARG A O 1
ATOM 732 N N . ARG A 1 96 ? 11.996 6.366 -23.508 1.00 93.56 96 ARG A N 1
ATOM 733 C CA . ARG A 1 96 ? 12.911 7.412 -23.994 1.00 93.56 96 ARG A CA 1
ATOM 734 C C . ARG A 1 96 ? 14.147 6.801 -24.644 1.00 93.56 96 ARG A C 1
ATOM 736 O O . ARG A 1 96 ? 14.439 7.142 -25.784 1.00 93.56 96 ARG A O 1
ATOM 743 N N . GLU A 1 97 ? 14.786 5.833 -23.993 1.00 91.19 97 GLU A N 1
ATOM 744 C CA . GLU A 1 97 ? 15.945 5.121 -24.550 1.00 91.19 97 GLU A CA 1
ATOM 745 C C . GLU A 1 97 ? 15.606 4.427 -25.878 1.00 91.19 97 GLU A C 1
ATOM 747 O O . GLU A 1 97 ? 16.337 4.551 -26.859 1.00 91.19 97 GLU A O 1
ATOM 752 N N . LEU A 1 98 ? 14.447 3.763 -25.969 1.00 88.75 98 LEU A N 1
ATOM 753 C CA . LEU A 1 98 ? 13.975 3.169 -27.222 1.00 88.75 98 LEU A CA 1
ATOM 754 C C . LEU A 1 98 ? 13.708 4.218 -28.309 1.00 88.75 98 LEU A C 1
ATOM 756 O O . LEU A 1 98 ? 13.965 3.946 -29.483 1.00 88.75 98 LEU A O 1
ATOM 760 N N . ALA A 1 99 ? 13.183 5.394 -27.958 1.00 91.00 99 ALA A N 1
ATOM 761 C CA . ALA A 1 99 ? 12.973 6.481 -28.912 1.00 91.00 99 ALA A CA 1
ATOM 762 C C . ALA A 1 99 ? 14.308 7.037 -29.430 1.00 91.00 99 ALA A C 1
ATOM 764 O O . ALA A 1 99 ? 14.459 7.237 -30.635 1.00 91.00 99 ALA A O 1
ATOM 765 N N . GLU A 1 100 ? 15.294 7.205 -28.549 1.00 90.69 100 GLU A N 1
ATOM 766 C CA . GLU A 1 100 ? 16.649 7.624 -28.910 1.00 90.69 100 GLU A CA 1
ATOM 767 C C . GLU A 1 100 ? 17.342 6.595 -29.805 1.00 90.69 100 GLU A C 1
ATOM 769 O O . GLU A 1 100 ? 17.884 6.962 -30.846 1.00 90.69 100 GLU A O 1
ATOM 774 N N . LEU A 1 101 ? 17.275 5.303 -29.467 1.00 83.25 101 LEU A N 1
ATOM 775 C CA . LEU A 1 101 ? 17.850 4.226 -30.279 1.00 83.25 101 LEU A CA 1
ATOM 776 C C . LEU A 1 101 ? 17.164 4.094 -31.641 1.00 83.25 101 LEU A C 1
ATOM 778 O O . LEU A 1 101 ? 17.844 3.872 -32.640 1.00 83.25 101 LEU A O 1
ATOM 782 N N . ARG A 1 102 ? 15.841 4.282 -31.718 1.00 82.31 102 ARG A N 1
ATOM 783 C CA . ARG A 1 102 ? 15.119 4.345 -33.000 1.00 82.31 102 ARG A CA 1
ATOM 784 C C . ARG A 1 102 ? 15.513 5.574 -33.819 1.00 82.31 102 ARG A C 1
ATOM 786 O O . ARG A 1 102 ? 15.652 5.459 -35.031 1.00 82.31 102 ARG A O 1
ATOM 793 N N . GLY A 1 103 ? 15.746 6.718 -33.175 1.00 74.62 103 GLY A N 1
ATOM 794 C CA . GLY A 1 103 ? 16.253 7.930 -33.826 1.00 74.62 103 GLY A CA 1
ATOM 795 C C . GLY A 1 103 ? 17.705 7.803 -34.305 1.00 74.62 103 GLY A C 1
ATOM 796 O O . GLY A 1 103 ? 18.054 8.319 -35.362 1.00 74.62 103 GLY A O 1
ATOM 797 N N . ARG A 1 104 ? 18.544 7.063 -33.568 1.00 67.75 104 ARG A N 1
ATOM 798 C CA . ARG A 1 104 ? 19.931 6.718 -33.941 1.00 67.75 104 ARG A CA 1
ATOM 799 C C . ARG A 1 104 ? 20.021 5.578 -34.957 1.00 67.75 104 ARG A C 1
ATOM 801 O O . ARG A 1 104 ? 21.051 5.417 -35.605 1.00 67.75 104 ARG A O 1
ATOM 808 N N . GLY A 1 105 ? 18.961 4.784 -35.070 1.00 55.69 105 GLY A N 1
ATOM 809 C CA . GLY A 1 105 ? 18.891 3.533 -35.812 1.00 55.69 105 GLY A CA 1
ATOM 810 C C . GLY A 1 105 ? 17.852 3.556 -36.924 1.00 55.69 105 GLY A C 1
ATOM 811 O O . GLY A 1 105 ? 17.057 2.629 -37.038 1.00 55.69 105 GLY A O 1
ATOM 812 N N . ALA A 1 106 ? 17.892 4.576 -37.776 1.00 44.03 106 ALA A N 1
ATOM 813 C CA . ALA A 1 106 ? 17.463 4.427 -39.157 1.00 44.03 106 ALA A CA 1
ATOM 814 C C . ALA A 1 106 ? 18.702 4.540 -40.055 1.00 44.03 106 ALA A C 1
ATOM 816 O O . ALA A 1 106 ? 19.119 5.654 -40.373 1.00 44.03 106 ALA A O 1
ATOM 817 N N . PRO A 1 107 ? 19.301 3.433 -40.532 1.00 47.97 107 PRO A N 1
ATOM 818 C CA . PRO A 1 107 ? 19.987 3.508 -41.801 1.00 47.97 107 PRO A CA 1
ATOM 819 C C . PRO A 1 107 ? 18.900 3.621 -42.873 1.00 47.97 107 PRO A C 1
ATOM 821 O O . PRO A 1 107 ? 18.421 2.626 -43.416 1.00 47.97 107 PRO A O 1
ATOM 824 N N . ALA A 1 108 ? 18.509 4.851 -43.198 1.00 49.06 108 ALA A N 1
ATOM 825 C CA . ALA A 1 108 ? 18.100 5.131 -44.561 1.00 49.06 108 ALA A CA 1
ATOM 826 C C . ALA A 1 108 ? 19.316 4.803 -45.448 1.00 49.06 108 ALA A C 1
ATOM 828 O O . ALA A 1 108 ? 20.256 5.584 -45.538 1.00 49.06 108 ALA A O 1
ATOM 829 N N . GLY A 1 109 ? 19.338 3.593 -46.011 1.00 46.78 109 GLY A N 1
ATOM 830 C CA . GLY A 1 109 ? 20.370 3.131 -46.938 1.00 46.78 109 GLY A CA 1
ATOM 831 C C . GLY A 1 109 ? 21.686 2.709 -46.279 1.00 46.78 109 GLY A C 1
ATOM 832 O O . GLY A 1 109 ? 22.623 3.493 -46.159 1.00 46.78 109 GLY A O 1
ATOM 833 N N . LEU A 1 110 ? 21.834 1.417 -45.977 1.00 42.38 110 LEU A N 1
ATOM 834 C CA . LEU A 1 110 ? 23.168 0.816 -45.927 1.00 42.38 110 LEU A CA 1
ATOM 835 C C . LEU A 1 110 ? 23.699 0.683 -47.364 1.00 42.38 110 LEU A C 1
ATOM 837 O O . LEU A 1 110 ? 23.673 -0.395 -47.949 1.00 42.38 110 LEU A O 1
ATOM 841 N N . SER A 1 111 ? 24.208 1.779 -47.931 1.00 47.72 111 SER A N 1
ATOM 842 C CA . SER A 1 111 ? 25.203 1.685 -48.999 1.00 47.72 111 SER A CA 1
ATOM 843 C C . SER A 1 111 ? 26.509 1.239 -48.346 1.00 47.72 111 SER A C 1
ATOM 845 O O . SER A 1 111 ? 27.303 2.047 -47.860 1.00 47.72 111 SER A O 1
ATOM 847 N N . LEU A 1 112 ? 26.692 -0.075 -48.237 1.00 50.38 112 LEU A N 1
ATOM 848 C CA . LEU A 1 112 ? 27.956 -0.671 -47.822 1.00 50.38 112 LEU A CA 1
ATOM 849 C C . LEU A 1 112 ? 28.983 -0.352 -48.917 1.00 50.38 112 LEU A C 1
ATOM 851 O O . LEU A 1 112 ? 28.956 -0.939 -49.993 1.00 50.38 112 LEU A O 1
ATOM 855 N N . GLY A 1 113 ? 29.839 0.641 -48.661 1.00 49.69 113 GLY A N 1
ATOM 856 C CA . GLY A 1 113 ? 30.977 0.947 -49.525 1.00 49.69 113 GLY A CA 1
ATOM 857 C C . GLY A 1 113 ? 31.913 -0.263 -49.688 1.00 49.69 113 GLY A C 1
ATOM 858 O O . GLY A 1 113 ? 31.905 -1.153 -48.835 1.00 49.69 113 GLY A O 1
ATOM 859 N N . PRO A 1 114 ? 32.733 -0.293 -50.754 1.00 54.62 114 PRO A N 1
ATOM 860 C CA . PRO A 1 114 ? 33.458 -1.482 -51.221 1.00 54.62 114 PRO A CA 1
ATOM 861 C C . PRO A 1 114 ? 34.560 -2.012 -50.285 1.00 54.62 114 PRO A C 1
ATOM 863 O O . PRO A 1 114 ? 35.187 -3.010 -50.613 1.00 54.62 114 PRO A O 1
ATOM 866 N N . ASP A 1 115 ? 34.776 -1.385 -49.126 1.00 46.06 115 ASP A N 1
ATOM 867 C CA . ASP A 1 115 ? 35.890 -1.675 -48.213 1.00 46.06 115 ASP A CA 1
ATOM 868 C C . ASP A 1 115 ? 35.441 -2.272 -46.865 1.00 46.06 115 ASP A C 1
ATOM 870 O O . ASP A 1 115 ? 36.159 -2.244 -45.866 1.00 46.06 115 ASP A O 1
ATOM 874 N N . LYS A 1 116 ? 34.211 -2.801 -46.794 1.00 54.03 116 LYS A N 1
ATOM 875 C CA . LYS A 1 116 ? 33.715 -3.471 -45.584 1.00 54.03 116 LYS A CA 1
ATOM 876 C C . LYS A 1 116 ? 33.986 -4.970 -45.663 1.00 54.03 116 LYS A C 1
ATOM 878 O O . LYS A 1 116 ? 33.354 -5.681 -46.440 1.00 54.03 116 LYS A O 1
ATOM 883 N N . MET A 1 117 ? 34.913 -5.429 -44.821 1.00 53.62 117 MET A N 1
ATOM 884 C CA . MET A 1 117 ? 35.163 -6.843 -44.539 1.00 53.62 117 MET A CA 1
ATOM 885 C C . MET A 1 117 ? 33.842 -7.587 -44.321 1.00 53.62 117 MET A C 1
ATOM 887 O O . MET A 1 117 ? 33.003 -7.162 -43.525 1.00 53.62 117 MET A O 1
ATOM 891 N N . VAL A 1 118 ? 33.678 -8.713 -45.013 1.00 54.81 118 VAL A N 1
ATOM 892 C CA . VAL A 1 118 ? 32.619 -9.687 -44.739 1.00 54.81 118 VAL A CA 1
ATOM 893 C C . VAL A 1 118 ? 32.799 -10.153 -43.292 1.00 54.81 118 VAL A C 1
ATOM 895 O O . VAL A 1 118 ? 33.758 -10.850 -42.974 1.00 54.81 118 VAL A O 1
ATOM 898 N N . ILE A 1 119 ? 31.916 -9.710 -42.396 1.00 60.34 119 ILE A N 1
ATOM 899 C CA . ILE A 1 119 ? 31.899 -10.164 -41.005 1.00 60.34 119 ILE A CA 1
ATOM 900 C C . ILE A 1 119 ? 31.272 -11.554 -41.018 1.00 60.34 119 ILE A C 1
ATOM 902 O O . ILE A 1 119 ? 30.055 -11.678 -41.152 1.00 60.34 119 ILE A O 1
ATOM 906 N N . ASP A 1 120 ? 32.094 -12.593 -40.892 1.00 61.56 120 ASP A N 1
ATOM 907 C CA . ASP A 1 120 ? 31.585 -13.941 -40.666 1.00 61.56 120 ASP A CA 1
ATOM 908 C C . ASP A 1 120 ? 30.923 -13.989 -39.281 1.00 61.56 120 ASP A C 1
ATOM 910 O O . ASP A 1 120 ? 31.568 -13.882 -38.235 1.00 61.56 120 ASP A O 1
ATOM 914 N N . LEU A 1 121 ? 29.595 -14.090 -39.276 1.00 63.78 121 LEU A N 1
ATOM 915 C CA . LEU A 1 121 ? 28.788 -14.188 -38.060 1.00 63.78 121 LEU A CA 1
ATOM 916 C C . LEU A 1 121 ? 28.922 -15.565 -37.384 1.00 63.78 121 LEU A C 1
ATOM 918 O O . LEU A 1 121 ? 28.440 -15.738 -36.264 1.00 63.78 121 LEU A O 1
ATOM 922 N N . THR A 1 122 ? 29.577 -16.521 -38.045 1.00 66.88 122 THR A N 1
ATOM 923 C CA . THR A 1 122 ? 29.712 -17.922 -37.627 1.00 66.88 122 THR A CA 1
ATOM 924 C C . THR A 1 122 ? 31.044 -18.220 -36.934 1.00 66.88 122 THR A C 1
ATOM 926 O O . THR A 1 122 ? 31.194 -19.305 -36.376 1.00 66.88 122 THR A O 1
ATOM 929 N N . ASP A 1 123 ? 31.996 -17.278 -36.923 1.00 76.06 123 ASP A N 1
ATOM 930 C CA . ASP A 1 123 ? 33.316 -17.480 -36.317 1.00 76.06 123 ASP A CA 1
ATOM 931 C C . ASP A 1 123 ? 33.212 -17.614 -34.777 1.00 76.06 123 ASP A C 1
ATOM 933 O O . ASP A 1 123 ? 32.797 -16.673 -34.086 1.00 76.06 123 ASP A O 1
ATOM 937 N N . PRO A 1 124 ? 33.579 -18.776 -34.198 1.00 75.56 124 PRO A N 1
ATOM 938 C CA . PRO A 1 124 ? 33.549 -18.993 -32.755 1.00 75.56 124 PRO A CA 1
ATOM 939 C C . PRO A 1 124 ? 34.579 -18.150 -31.988 1.00 75.56 124 PRO A C 1
ATOM 941 O O . PRO A 1 124 ? 34.346 -17.864 -30.814 1.00 75.56 124 PRO A O 1
ATOM 944 N N . ASN A 1 125 ? 35.668 -17.715 -32.632 1.00 73.69 125 ASN A N 1
ATOM 945 C CA . ASN A 1 125 ? 36.701 -16.863 -32.033 1.00 73.69 125 ASN A CA 1
ATOM 946 C C . ASN A 1 125 ? 36.421 -15.367 -32.214 1.00 73.69 125 ASN A C 1
ATOM 948 O O . ASN A 1 125 ? 37.190 -14.532 -31.728 1.00 73.69 125 ASN A O 1
ATOM 952 N N . ARG A 1 126 ? 35.319 -15.007 -32.884 1.00 74.19 126 ARG A N 1
ATOM 953 C CA . ARG A 1 126 ? 34.908 -13.614 -33.033 1.00 74.19 126 ARG A CA 1
ATOM 954 C C . ARG A 1 126 ? 34.703 -13.001 -31.644 1.00 74.19 126 ARG A C 1
ATOM 956 O O . ARG A 1 126 ? 33.872 -13.518 -30.893 1.00 74.19 126 ARG A O 1
ATOM 963 N N . PRO A 1 127 ? 35.388 -11.898 -31.290 1.00 75.19 127 PRO A N 1
ATOM 964 C CA . PRO A 1 127 ? 35.150 -11.219 -30.024 1.00 75.19 127 PRO A CA 1
ATOM 965 C C . PRO A 1 127 ? 33.684 -10.774 -29.965 1.00 75.19 127 PRO A C 1
ATOM 967 O O . PRO A 1 127 ? 33.237 -9.943 -30.756 1.00 75.19 127 PRO A O 1
ATOM 970 N N . ARG A 1 128 ? 32.917 -11.403 -29.065 1.00 78.19 128 ARG A N 1
ATOM 971 C CA . ARG A 1 128 ? 31.464 -11.198 -28.919 1.00 78.19 128 ARG A CA 1
ATOM 972 C C . ARG A 1 128 ? 31.109 -10.059 -27.975 1.00 78.19 128 ARG A C 1
ATOM 974 O O . ARG A 1 128 ? 29.965 -9.627 -27.972 1.00 78.19 128 ARG A O 1
ATOM 981 N N . PHE A 1 129 ? 32.090 -9.610 -27.200 1.00 77.31 129 PHE A N 1
ATOM 982 C CA . PHE A 1 129 ? 31.939 -8.579 -26.191 1.00 77.31 129 PHE A CA 1
ATOM 983 C C . PHE A 1 129 ? 32.938 -7.458 -26.444 1.00 77.31 129 PHE A C 1
ATOM 985 O O . PHE A 1 129 ? 34.086 -7.683 -26.838 1.00 77.31 129 PHE A O 1
ATOM 992 N N . THR A 1 130 ? 32.481 -6.246 -26.195 1.00 82.81 130 THR A N 1
ATOM 993 C CA . THR A 1 130 ? 33.288 -5.042 -26.080 1.00 82.81 130 THR A CA 1
ATOM 994 C C . THR A 1 130 ? 34.060 -5.052 -24.758 1.00 82.81 130 THR A C 1
ATOM 996 O O . THR A 1 130 ? 33.704 -5.735 -23.795 1.00 82.81 130 THR A O 1
ATOM 999 N N . LEU A 1 131 ? 35.135 -4.263 -24.687 1.00 88.88 131 LEU A N 1
ATOM 1000 C CA . LEU A 1 131 ? 35.910 -4.100 -23.454 1.00 88.88 131 LEU A CA 1
ATOM 1001 C C . LEU A 1 131 ? 35.045 -3.564 -22.298 1.00 88.88 131 LEU A C 1
ATOM 1003 O O . LEU A 1 131 ? 35.263 -3.951 -21.154 1.00 88.88 131 LEU A O 1
ATOM 1007 N N . GLN A 1 132 ? 34.069 -2.704 -22.608 1.00 86.44 132 GLN A N 1
ATOM 1008 C CA . GLN A 1 132 ? 33.151 -2.121 -21.631 1.00 86.44 132 GLN A CA 1
ATOM 1009 C C . GLN A 1 132 ? 32.263 -3.191 -20.992 1.00 86.44 132 GLN A C 1
ATOM 1011 O O . GLN A 1 132 ? 32.236 -3.303 -19.774 1.00 86.44 132 GLN A O 1
ATOM 1016 N N . GLU A 1 133 ? 31.633 -4.045 -21.802 1.00 86.44 133 GLU A N 1
ATOM 1017 C CA . GLU A 1 133 ? 30.784 -5.136 -21.300 1.00 86.44 133 GLU A CA 1
ATOM 1018 C C . GLU A 1 133 ? 31.569 -6.089 -20.390 1.00 86.44 133 GLU A C 1
ATOM 1020 O O . GLU A 1 133 ? 31.065 -6.548 -19.367 1.00 86.44 133 GLU A O 1
ATOM 1025 N N . LEU A 1 134 ? 32.838 -6.356 -20.716 1.00 91.62 134 LEU A N 1
ATOM 1026 C CA . LEU A 1 134 ? 33.695 -7.166 -19.854 1.00 91.62 134 LEU A CA 1
ATOM 1027 C C . LEU A 1 134 ? 34.014 -6.464 -18.523 1.00 91.62 134 LEU A C 1
ATOM 1029 O O . LEU A 1 134 ? 34.048 -7.122 -17.483 1.00 91.62 134 LEU A O 1
ATOM 1033 N N . GLN A 1 135 ? 34.256 -5.152 -18.539 1.00 92.06 135 GLN A N 1
ATOM 1034 C CA . GLN A 1 135 ? 34.481 -4.371 -17.319 1.00 92.06 135 GLN A CA 1
ATOM 1035 C C . GLN A 1 135 ? 33.238 -4.355 -16.430 1.00 92.06 135 GLN A C 1
ATOM 1037 O O . GLN A 1 135 ? 33.360 -4.612 -15.231 1.00 92.06 135 GLN A O 1
ATOM 1042 N N . ASP A 1 136 ? 32.062 -4.144 -17.018 1.00 91.50 136 ASP A N 1
ATOM 1043 C CA . ASP A 1 136 ? 30.787 -4.098 -16.304 1.00 91.50 136 ASP A CA 1
ATOM 1044 C C . ASP A 1 136 ? 30.512 -5.436 -15.599 1.00 91.50 136 ASP A C 1
ATOM 1046 O O . ASP A 1 136 ? 30.284 -5.469 -14.389 1.00 91.50 136 ASP A O 1
ATOM 1050 N N . VAL A 1 137 ? 30.671 -6.562 -16.308 1.00 93.75 137 VAL A N 1
ATOM 1051 C CA . VAL A 1 137 ? 30.504 -7.913 -15.738 1.00 93.75 137 VAL A CA 1
ATOM 1052 C C . VAL A 1 137 ? 31.518 -8.191 -14.623 1.00 93.75 137 VAL A C 1
ATOM 1054 O O . VAL A 1 137 ? 31.198 -8.812 -13.604 1.00 93.75 137 VAL A O 1
ATOM 1057 N N . LEU A 1 138 ? 32.767 -7.744 -14.779 1.00 95.75 138 LEU A N 1
ATOM 1058 C CA . LEU A 1 138 ? 33.790 -7.913 -13.746 1.00 95.75 138 LEU A CA 1
ATOM 1059 C C . LEU A 1 138 ? 33.489 -7.080 -12.497 1.00 95.75 138 LEU A C 1
ATOM 1061 O O . LEU A 1 138 ? 33.705 -7.561 -11.379 1.00 95.75 138 LEU A O 1
ATOM 1065 N N . GLN A 1 139 ? 32.997 -5.857 -12.678 1.00 95.00 139 GLN A N 1
ATOM 1066 C CA . GLN A 1 139 ? 32.600 -4.975 -11.591 1.00 95.00 139 GLN A CA 1
ATOM 1067 C C . GLN A 1 139 ? 31.387 -5.535 -10.845 1.00 95.00 139 GLN A C 1
ATOM 1069 O O . GLN A 1 139 ? 31.431 -5.642 -9.618 1.00 95.00 139 GLN A O 1
ATOM 1074 N N . GLU A 1 140 ? 30.363 -5.984 -11.570 1.00 95.56 140 GLU A N 1
ATOM 1075 C CA . GLU A 1 140 ? 29.180 -6.631 -11.004 1.00 95.56 140 GLU A CA 1
ATOM 1076 C C . GLU A 1 140 ? 29.568 -7.878 -10.197 1.00 95.56 140 GLU A C 1
ATOM 1078 O O . GLU A 1 140 ? 29.198 -8.018 -9.029 1.00 95.56 140 GLU A O 1
ATOM 1083 N N . ARG A 1 141 ? 30.426 -8.744 -10.755 1.00 96.81 141 ARG A N 1
ATOM 1084 C CA . ARG A 1 141 ? 30.944 -9.923 -10.045 1.00 96.81 141 ARG A CA 1
ATOM 1085 C C . ARG A 1 141 ? 31.667 -9.546 -8.755 1.00 96.81 141 ARG A C 1
ATOM 1087 O O . ARG A 1 141 ? 31.537 -10.250 -7.751 1.00 96.81 141 ARG A O 1
ATOM 1094 N N . ASN A 1 142 ? 32.461 -8.476 -8.759 1.00 95.88 142 ASN A N 1
ATOM 1095 C CA . ASN A 1 142 ? 33.152 -8.010 -7.555 1.00 95.88 142 ASN A CA 1
ATOM 1096 C C . ASN A 1 142 ? 32.169 -7.486 -6.502 1.00 95.88 142 ASN A C 1
ATOM 1098 O O . ASN A 1 142 ? 32.331 -7.787 -5.318 1.00 95.88 142 ASN A O 1
ATOM 1102 N N . GLN A 1 143 ? 31.134 -6.763 -6.925 1.00 95.31 143 GLN A N 1
ATOM 1103 C CA . GLN A 1 143 ? 30.104 -6.238 -6.036 1.00 95.31 143 GLN A CA 1
ATOM 1104 C C . GLN A 1 143 ? 29.275 -7.360 -5.399 1.00 95.31 143 GLN A C 1
ATOM 1106 O O . GLN A 1 143 ? 29.102 -7.378 -4.180 1.00 95.31 143 GLN A O 1
ATOM 1111 N N . LEU A 1 144 ? 28.848 -8.348 -6.189 1.00 96.12 144 LEU A N 1
ATOM 1112 C CA . LEU A 1 144 ? 28.142 -9.531 -5.691 1.00 96.12 144 LEU A CA 1
ATOM 1113 C C . LEU A 1 144 ? 29.007 -10.341 -4.721 1.00 96.12 144 LEU A C 1
ATOM 1115 O O . LEU A 1 144 ? 28.523 -10.811 -3.694 1.00 96.12 144 LEU A O 1
ATOM 1119 N N . LYS A 1 145 ? 30.312 -10.456 -4.996 1.00 96.38 145 LYS A N 1
ATOM 1120 C CA . LYS A 1 145 ? 31.257 -11.115 -4.088 1.00 96.38 145 LYS A CA 1
ATOM 1121 C C . LYS A 1 145 ? 31.370 -10.388 -2.743 1.00 96.38 145 LYS A C 1
ATOM 1123 O O . LYS A 1 145 ? 31.432 -11.053 -1.712 1.00 96.38 145 LYS A O 1
ATOM 1128 N N . ALA A 1 146 ? 31.378 -9.054 -2.741 1.00 93.75 146 ALA A N 1
ATOM 1129 C CA . ALA A 1 146 ? 31.391 -8.266 -1.508 1.00 93.75 146 ALA A CA 1
ATOM 1130 C C . ALA A 1 146 ? 30.092 -8.446 -0.703 1.00 93.75 146 ALA A C 1
ATOM 1132 O O . ALA A 1 146 ? 30.149 -8.680 0.501 1.00 93.75 146 ALA A O 1
ATOM 1133 N N . GLN A 1 147 ? 28.929 -8.421 -1.363 1.00 91.94 147 GLN A N 1
ATOM 1134 C CA . GLN A 1 147 ? 27.638 -8.660 -0.706 1.00 91.94 147 GLN A CA 1
ATOM 1135 C C . GLN A 1 147 ? 27.540 -10.074 -0.119 1.00 91.94 147 GLN A C 1
ATOM 1137 O O . GLN A 1 147 ? 27.118 -10.238 1.023 1.00 91.94 147 GLN A O 1
ATOM 1142 N N . LEU A 1 148 ? 27.986 -11.092 -0.864 1.00 92.75 148 LEU A N 1
ATOM 1143 C CA . LEU A 1 148 ? 28.046 -12.471 -0.371 1.00 92.75 148 LEU A CA 1
ATOM 1144 C C . LEU A 1 148 ? 28.904 -12.593 0.888 1.00 92.75 148 LEU A C 1
ATOM 1146 O O . LEU A 1 148 ? 28.535 -13.331 1.797 1.00 92.75 148 LEU A O 1
ATOM 1150 N N . PHE A 1 149 ? 30.021 -11.866 0.953 1.00 92.12 149 PHE A N 1
ATOM 1151 C CA . PHE A 1 149 ? 30.880 -11.862 2.132 1.00 92.12 149 PHE A CA 1
ATOM 1152 C C . PHE A 1 149 ? 30.167 -11.270 3.359 1.00 92.12 149 PHE A C 1
ATOM 1154 O O . PHE A 1 149 ? 30.161 -11.900 4.412 1.00 92.12 149 PHE A O 1
ATOM 1161 N N . VAL A 1 150 ? 29.489 -10.125 3.206 1.00 92.19 150 VAL A N 1
ATOM 1162 C CA . VAL A 1 150 ? 28.711 -9.490 4.290 1.00 92.19 150 VAL A CA 1
ATOM 1163 C C . VAL A 1 150 ? 27.600 -10.415 4.792 1.00 92.19 150 VAL A C 1
ATOM 1165 O O . VAL A 1 150 ? 27.475 -10.650 5.989 1.00 92.19 150 VAL A O 1
ATOM 1168 N N . VAL A 1 151 ? 26.826 -11.012 3.883 1.00 88.94 151 VAL A N 1
ATOM 1169 C CA . VAL A 1 151 ? 25.740 -11.936 4.254 1.00 88.94 151 VAL A CA 1
ATOM 1170 C C . VAL A 1 151 ? 26.281 -13.183 4.960 1.00 88.94 151 VAL A C 1
ATOM 1172 O O . VAL A 1 151 ? 25.665 -13.684 5.902 1.00 88.94 151 VAL A O 1
ATOM 1175 N N . GLN A 1 152 ? 27.437 -13.697 4.533 1.00 89.06 152 GLN A N 1
ATOM 1176 C CA . GLN A 1 152 ? 28.097 -14.813 5.213 1.00 89.06 152 GLN A CA 1
ATOM 1177 C C . GLN A 1 152 ? 28.542 -14.439 6.632 1.00 89.06 152 GLN A C 1
ATOM 1179 O O . GLN A 1 152 ? 28.347 -15.247 7.542 1.00 89.06 152 GLN A O 1
ATOM 1184 N N . GLU A 1 153 ? 29.076 -13.233 6.838 1.00 87.56 153 GLU A N 1
ATOM 1185 C CA . GLU A 1 153 ? 29.450 -12.713 8.159 1.00 87.56 153 GLU A CA 1
ATOM 1186 C C . GLU A 1 153 ? 28.225 -12.559 9.074 1.00 87.56 153 GLU A C 1
ATOM 1188 O O . GLU A 1 153 ? 28.230 -13.034 10.212 1.00 87.56 153 GLU A O 1
ATOM 1193 N N . GLU A 1 154 ? 27.131 -11.985 8.569 1.00 85.69 154 GLU A N 1
ATOM 1194 C CA . GLU A 1 154 ? 25.880 -11.855 9.320 1.00 85.69 154 GLU A CA 1
ATOM 1195 C C . GLU A 1 154 ? 25.324 -13.226 9.719 1.00 85.69 154 GLU A C 1
ATOM 1197 O O . GLU A 1 154 ? 25.022 -13.467 10.890 1.00 85.69 154 GLU A O 1
ATOM 1202 N N . LEU A 1 155 ? 25.248 -14.171 8.776 1.00 84.62 155 LEU A N 1
ATOM 1203 C CA . LEU A 1 155 ? 24.823 -15.546 9.054 1.00 84.62 155 LEU A CA 1
ATOM 1204 C C . LEU A 1 155 ? 25.725 -16.229 10.085 1.00 84.62 155 LEU A C 1
ATOM 1206 O O . LEU A 1 155 ? 25.233 -16.987 10.926 1.00 84.62 155 LEU A O 1
ATOM 1210 N N . GLN A 1 156 ? 27.032 -15.977 10.040 1.00 79.25 156 GLN A N 1
ATOM 1211 C CA . GLN A 1 156 ? 27.972 -16.476 11.035 1.00 79.25 156 GLN A CA 1
ATOM 1212 C C . GLN A 1 156 ? 27.703 -15.856 12.412 1.00 79.25 156 GLN A C 1
ATOM 1214 O O . GLN A 1 156 ? 27.711 -16.585 13.405 1.00 79.25 156 GLN A O 1
ATOM 1219 N N . CYS A 1 157 ? 27.388 -14.562 12.488 1.00 74.94 157 CYS A N 1
ATOM 1220 C CA . CYS A 1 157 ? 26.985 -13.889 13.723 1.00 74.94 157 CYS A CA 1
ATOM 1221 C C . CYS A 1 157 ? 25.714 -14.518 14.320 1.00 74.94 157 CYS A C 1
ATOM 1223 O O . CYS A 1 157 ? 25.707 -14.913 15.488 1.00 74.94 157 CYS A O 1
ATOM 1225 N N . TYR A 1 158 ? 24.678 -14.748 13.506 1.00 71.38 158 TYR A N 1
ATOM 1226 C CA . TYR A 1 158 ? 23.451 -15.414 13.960 1.00 71.38 158 TYR A CA 1
ATOM 1227 C C . TYR A 1 158 ? 23.707 -16.844 14.456 1.00 71.38 158 TYR A C 1
ATOM 1229 O O . TYR A 1 158 ? 23.243 -17.209 15.538 1.00 71.38 158 TYR A O 1
ATOM 1237 N N . LYS A 1 159 ? 24.502 -17.639 13.724 1.00 75.44 159 LYS A N 1
ATOM 1238 C CA . LYS A 1 159 ? 24.906 -18.993 14.154 1.00 75.44 159 LYS A CA 1
ATOM 1239 C C . LYS A 1 159 ? 25.706 -18.967 15.465 1.00 75.44 159 LYS A C 1
ATOM 1241 O O . LYS A 1 159 ? 25.532 -19.838 16.319 1.00 75.44 159 LYS A O 1
ATOM 1246 N N . SER A 1 160 ? 26.529 -17.941 15.667 1.00 65.12 160 SER A N 1
ATOM 1247 C CA . SER A 1 160 ? 27.338 -17.761 16.881 1.00 65.12 160 SER A CA 1
ATOM 1248 C C . SER A 1 160 ? 26.495 -17.343 18.097 1.00 65.12 160 SER A C 1
ATOM 1250 O O . SER A 1 160 ? 26.734 -17.832 19.202 1.00 65.12 160 SER A O 1
ATOM 1252 N N . CYS A 1 161 ? 25.450 -16.524 17.915 1.00 51.94 161 CYS A N 1
ATOM 1253 C CA . CYS A 1 161 ? 24.472 -16.203 18.967 1.00 51.94 161 CYS A CA 1
ATOM 1254 C C . CYS A 1 161 ? 23.598 -17.406 19.358 1.00 51.94 161 CYS A C 1
ATOM 1256 O O . CYS A 1 161 ? 23.209 -17.535 20.519 1.00 51.94 161 CYS A O 1
ATOM 1258 N N . THR A 1 162 ? 23.326 -18.331 18.429 1.00 49.56 162 THR A N 1
ATOM 1259 C CA . THR A 1 162 ? 22.604 -19.574 18.756 1.00 49.56 162 THR A CA 1
ATOM 1260 C C . THR A 1 162 ? 23.440 -20.582 19.550 1.00 49.56 162 THR A C 1
ATOM 1262 O O . THR A 1 162 ? 22.863 -21.401 20.259 1.00 49.56 162 THR A O 1
ATOM 1265 N N . HIS A 1 163 ? 24.776 -20.496 19.509 1.00 51.88 163 HIS A N 1
ATOM 1266 C CA . HIS A 1 163 ? 25.660 -21.311 20.354 1.00 51.88 163 HIS A CA 1
ATOM 1267 C C . HIS A 1 163 ? 25.871 -20.736 21.764 1.00 51.88 163 HIS A C 1
ATOM 1269 O O . HIS A 1 163 ? 26.203 -21.489 22.675 1.00 51.88 163 HIS A O 1
ATOM 1275 N N . THR A 1 164 ? 25.649 -19.432 21.971 1.00 52.66 164 THR A N 1
ATOM 1276 C CA . THR A 1 164 ? 25.840 -18.751 23.269 1.00 52.66 164 THR A CA 1
ATOM 1277 C C . THR A 1 164 ? 24.538 -18.441 24.021 1.00 52.66 164 THR A C 1
ATOM 1279 O O . THR A 1 164 ? 24.577 -17.861 25.102 1.00 52.66 164 THR A O 1
ATOM 1282 N N . GLY A 1 165 ? 23.374 -18.863 23.509 1.00 48.66 165 GLY A N 1
ATOM 1283 C CA . GLY A 1 165 ? 22.104 -18.856 24.253 1.00 48.66 165 GLY A CA 1
ATOM 1284 C C . GLY A 1 165 ? 21.500 -17.475 24.551 1.00 48.66 165 GLY A C 1
ATOM 1285 O O . GLY A 1 165 ? 20.518 -17.389 25.288 1.00 48.66 165 GLY A O 1
ATOM 1286 N N . LEU A 1 166 ? 22.030 -16.393 23.977 1.00 52.00 166 LEU A N 1
ATOM 1287 C CA . LEU A 1 166 ? 21.503 -15.043 24.176 1.00 52.00 166 LEU A CA 1
ATOM 1288 C C . LEU A 1 166 ? 20.608 -14.644 22.997 1.00 52.00 166 LEU A C 1
ATOM 1290 O O . LEU A 1 166 ? 21.069 -14.448 21.874 1.00 52.00 166 LEU A O 1
ATOM 1294 N N . LYS A 1 167 ? 19.300 -14.530 23.258 1.00 43.44 167 LYS A N 1
ATOM 1295 C CA . LYS A 1 167 ? 18.318 -14.043 22.278 1.00 43.44 167 LYS A CA 1
ATOM 1296 C C . LYS A 1 167 ? 18.631 -12.587 21.885 1.00 43.44 167 LYS A C 1
ATOM 1298 O O . LYS A 1 167 ? 18.846 -11.772 22.786 1.00 43.44 167 LYS A O 1
ATOM 1303 N N . PRO A 1 168 ? 18.591 -12.220 20.588 1.00 44.53 168 PRO A N 1
ATOM 1304 C CA . PRO A 1 168 ? 18.766 -10.836 20.169 1.00 44.53 168 PRO A CA 1
ATOM 1305 C C . PRO A 1 168 ? 17.633 -9.968 20.720 1.00 44.53 168 PRO A C 1
ATOM 1307 O O . PRO A 1 168 ? 16.450 -10.282 20.574 1.00 44.53 168 PRO A O 1
ATOM 1310 N N . ARG A 1 169 ? 18.005 -8.858 21.357 1.00 43.12 169 ARG A N 1
ATOM 1311 C CA . ARG A 1 169 ? 17.078 -7.815 21.792 1.00 43.12 169 ARG A CA 1
ATOM 1312 C C . ARG A 1 169 ? 16.529 -7.119 20.548 1.00 43.12 169 ARG A C 1
ATOM 1314 O O . ARG A 1 169 ? 17.284 -6.485 19.818 1.00 43.12 169 ARG A O 1
ATOM 1321 N N . TYR A 1 170 ? 15.225 -7.241 20.311 1.00 40.03 170 TYR A N 1
ATOM 1322 C CA . TYR A 1 170 ? 14.536 -6.487 19.267 1.00 40.03 170 TYR A CA 1
ATOM 1323 C C . TYR A 1 170 ? 14.666 -4.988 19.565 1.00 40.03 170 TYR A C 1
ATOM 1325 O O . TYR A 1 170 ? 14.213 -4.519 20.611 1.00 40.03 170 TYR A O 1
ATOM 1333 N N . VAL A 1 171 ? 15.304 -4.249 18.659 1.00 41.75 171 VAL A N 1
ATOM 1334 C CA . VAL A 1 171 ? 15.309 -2.785 18.661 1.00 41.75 171 VAL A CA 1
ATOM 1335 C C . VAL A 1 171 ? 14.453 -2.363 17.469 1.00 41.75 171 VAL A C 1
ATOM 1337 O O . VAL A 1 171 ? 14.845 -2.645 16.334 1.00 41.75 171 VAL A O 1
ATOM 1340 N N . PRO A 1 172 ? 13.275 -1.750 17.679 1.00 39.75 172 PRO A N 1
ATOM 1341 C CA . PRO A 1 172 ? 12.476 -1.284 16.563 1.00 39.75 172 PRO A CA 1
ATOM 1342 C C . PRO A 1 172 ? 13.241 -0.167 15.855 1.00 39.75 172 PRO A C 1
ATOM 1344 O O . PRO A 1 172 ? 13.605 0.836 16.473 1.00 39.75 172 PRO A O 1
ATOM 1347 N N . ARG A 1 173 ? 13.491 -0.346 14.555 1.00 36.34 173 ARG A N 1
ATOM 1348 C CA . ARG A 1 173 ? 13.911 0.752 13.684 1.00 36.34 173 ARG A CA 1
ATOM 1349 C C . ARG A 1 173 ? 12.769 1.759 13.636 1.00 36.34 173 ARG A C 1
ATOM 1351 O O . ARG A 1 173 ? 11.655 1.409 13.260 1.00 36.34 173 ARG A O 1
ATOM 1358 N N . SER A 1 174 ? 13.064 3.001 14.003 1.00 40.03 174 SER A N 1
ATOM 1359 C CA . SER A 1 174 ? 12.217 4.151 13.720 1.00 40.03 174 SER A CA 1
ATOM 1360 C C . SER A 1 174 ? 12.224 4.385 12.210 1.00 40.03 174 SER A C 1
ATOM 1362 O O . SER A 1 174 ? 13.030 5.158 11.691 1.00 40.03 174 SER A O 1
ATOM 1364 N N . THR A 1 175 ? 11.370 3.679 11.476 1.00 40.56 175 THR A N 1
ATOM 1365 C CA . THR A 1 175 ? 10.916 4.205 10.194 1.00 40.56 175 THR A CA 1
ATOM 1366 C C . THR A 1 175 ? 10.074 5.433 10.517 1.00 40.56 175 THR A C 1
ATOM 1368 O O . THR A 1 175 ? 9.267 5.414 11.447 1.00 40.56 175 THR A O 1
ATOM 1371 N N . GLY A 1 176 ? 10.352 6.542 9.834 1.00 46.88 176 GLY A N 1
ATOM 1372 C CA . GLY A 1 176 ? 9.595 7.781 9.956 1.00 46.88 176 GLY A CA 1
ATOM 1373 C C . GLY A 1 176 ? 8.165 7.545 9.490 1.00 46.88 176 GLY A C 1
ATOM 1374 O O . GLY A 1 176 ? 7.841 7.760 8.331 1.00 46.88 176 GLY A O 1
ATOM 1375 N N . ILE A 1 177 ? 7.336 7.035 10.392 1.00 40.09 177 ILE A N 1
ATOM 1376 C CA . ILE A 1 177 ? 5.896 6.927 10.230 1.00 40.09 177 ILE A CA 1
ATOM 1377 C C . ILE A 1 177 ? 5.383 8.358 10.279 1.00 40.09 177 ILE A C 1
ATOM 1379 O O . ILE A 1 177 ? 5.738 9.097 11.199 1.00 40.09 177 ILE A O 1
ATOM 1383 N N . SER A 1 178 ? 4.59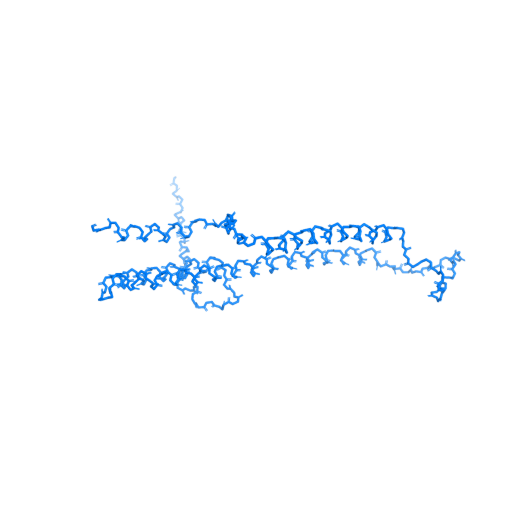1 8.762 9.286 1.00 42.69 178 SER A N 1
ATOM 1384 C CA . SER A 1 178 ? 3.884 10.038 9.313 1.00 42.69 178 SER A CA 1
ATOM 1385 C C . SER A 1 178 ? 3.010 10.056 10.567 1.00 42.69 178 SER A C 1
ATOM 1387 O O . SER A 1 178 ? 1.932 9.472 10.635 1.00 42.69 178 SER A O 1
ATOM 1389 N N . THR A 1 179 ? 3.538 10.675 11.618 1.00 46.56 179 THR A N 1
ATOM 1390 C CA . THR A 1 179 ? 3.001 10.668 12.979 1.00 46.56 179 THR A CA 1
ATOM 1391 C C . THR A 1 179 ? 1.633 11.338 13.057 1.00 46.56 179 THR A C 1
ATOM 1393 O O . THR A 1 179 ? 0.935 11.173 14.043 1.00 46.56 179 THR A O 1
ATOM 1396 N N . SER A 1 180 ? 1.196 12.037 12.012 1.00 46.22 180 SER A N 1
ATOM 1397 C CA . SER A 1 180 ? -0.063 12.780 11.946 1.00 46.22 180 SER A CA 1
ATOM 1398 C C . SER A 1 180 ? -1.305 11.937 12.276 1.00 46.22 180 SER A C 1
ATOM 1400 O O . SER A 1 180 ? -2.083 12.335 13.141 1.00 46.22 180 SER A O 1
ATOM 1402 N N . ALA A 1 181 ? -1.495 10.771 11.649 1.00 47.56 181 ALA A N 1
ATOM 1403 C CA . ALA A 1 181 ? -2.729 9.991 11.805 1.00 47.56 181 ALA A CA 1
ATOM 1404 C C . ALA A 1 181 ? -2.766 9.216 13.130 1.00 47.56 181 ALA A C 1
ATOM 1406 O O . ALA A 1 181 ? -3.740 9.302 13.877 1.00 47.56 181 ALA A O 1
ATOM 1407 N N . LEU A 1 182 ? -1.667 8.544 13.488 1.00 48.19 182 LEU A N 1
ATOM 1408 C CA . LEU A 1 182 ? -1.551 7.825 14.761 1.00 48.19 182 LEU A CA 1
ATOM 1409 C C . LEU A 1 182 ? -1.527 8.761 15.972 1.00 48.19 182 LEU A C 1
ATOM 1411 O O . LEU A 1 182 ? -2.089 8.409 17.009 1.00 48.19 182 LEU A O 1
ATOM 1415 N N . VAL A 1 183 ? -0.935 9.956 15.851 1.00 52.78 183 VAL A N 1
ATOM 1416 C CA . VAL A 1 183 ? -0.991 10.975 16.909 1.00 52.78 183 VAL A CA 1
ATOM 1417 C C . VAL A 1 183 ? -2.390 11.563 17.005 1.00 52.78 183 VAL A C 1
ATOM 1419 O O . VAL A 1 183 ? -2.862 11.703 18.120 1.00 52.78 183 VAL A O 1
ATOM 1422 N N . LYS A 1 184 ? -3.102 11.840 15.904 1.00 55.12 184 LYS A N 1
ATOM 1423 C CA . LYS A 1 184 ? -4.493 12.334 15.970 1.00 55.12 184 LYS A CA 1
ATOM 1424 C C . LYS A 1 184 ? -5.451 11.298 16.551 1.00 55.12 184 LYS A C 1
ATOM 1426 O O . LYS A 1 184 ? -6.254 11.640 17.412 1.00 55.12 184 LYS A O 1
ATOM 1431 N N . ILE A 1 185 ? -5.326 10.035 16.148 1.00 53.06 185 ILE A N 1
ATOM 1432 C CA . ILE A 1 185 ? -6.131 8.935 16.691 1.00 53.06 185 ILE A CA 1
ATOM 1433 C C . ILE A 1 185 ? -5.778 8.698 18.166 1.00 53.06 185 ILE A C 1
ATOM 1435 O O . ILE A 1 185 ? -6.689 8.629 18.984 1.00 53.06 185 ILE A O 1
ATOM 1439 N N . SER A 1 186 ? -4.489 8.678 18.540 1.00 48.91 186 SER A N 1
ATOM 1440 C CA . SER A 1 186 ? -4.053 8.593 19.949 1.00 48.91 186 SER A CA 1
ATOM 1441 C C . SER A 1 186 ? -4.481 9.801 20.783 1.00 48.91 186 SER A C 1
ATOM 1443 O O . SER A 1 186 ? -4.847 9.634 21.941 1.00 48.91 186 SER A O 1
ATOM 1445 N N . PHE A 1 187 ? -4.480 11.005 20.210 1.00 57.72 187 PHE A N 1
ATOM 1446 C CA . PHE A 1 187 ? -4.866 12.251 20.872 1.00 57.72 187 PHE A CA 1
ATOM 1447 C C . PHE A 1 187 ? -6.377 12.309 21.112 1.00 57.72 187 PHE A C 1
ATOM 1449 O O . PHE A 1 187 ? -6.802 12.582 22.232 1.00 57.72 187 PHE A O 1
ATOM 1456 N N . LEU A 1 188 ? -7.192 11.951 20.113 1.00 56.75 188 LEU A N 1
ATOM 1457 C CA . LEU A 1 188 ? -8.647 11.823 20.264 1.00 56.75 188 LEU A CA 1
ATOM 1458 C C . LEU A 1 188 ? -9.020 10.719 21.272 1.00 56.75 188 LEU A C 1
ATOM 1460 O O . LEU A 1 188 ? -9.943 10.888 22.066 1.00 56.75 188 LEU A O 1
ATOM 1464 N N . LEU A 1 189 ? -8.239 9.638 21.325 1.00 56.16 189 LEU A N 1
ATOM 1465 C CA . LEU A 1 189 ? -8.332 8.580 22.338 1.00 56.16 189 LEU A CA 1
ATOM 1466 C C . LEU A 1 189 ? -7.954 9.036 23.752 1.00 56.16 189 LEU A C 1
ATOM 1468 O O . LEU A 1 189 ? -8.629 8.692 24.721 1.00 56.16 189 LEU A O 1
ATOM 1472 N N . G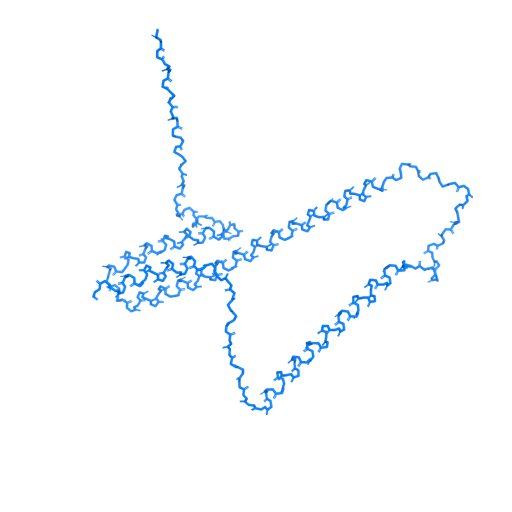LN A 1 190 ? -6.876 9.806 23.896 1.00 53.53 190 GLN A N 1
ATOM 1473 C CA . GLN A 1 190 ? -6.411 10.307 25.192 1.00 53.53 190 GLN A CA 1
ATOM 1474 C C . GLN A 1 190 ? -7.310 11.403 25.765 1.00 53.53 190 GLN A C 1
ATOM 1476 O O . GLN A 1 190 ? -7.420 11.496 26.987 1.00 53.53 190 GLN A O 1
ATOM 1481 N N . LEU A 1 191 ? -7.990 12.177 24.916 1.00 53.69 191 LEU A N 1
ATOM 1482 C CA . LEU A 1 191 ? -9.055 13.094 25.329 1.00 53.69 191 LEU A CA 1
ATOM 1483 C C . LEU A 1 191 ? -10.305 12.348 25.817 1.00 53.69 191 LEU A C 1
ATOM 1485 O O . LEU A 1 191 ? -10.874 12.741 26.831 1.00 53.69 191 LEU A O 1
ATOM 1489 N N . ALA A 1 192 ? -10.682 11.235 25.178 1.00 51.34 192 ALA A N 1
ATOM 1490 C CA . ALA A 1 192 ? -11.821 10.419 25.607 1.00 51.34 192 ALA A CA 1
ATOM 1491 C C . ALA A 1 192 ? -11.593 9.711 26.961 1.00 51.34 192 ALA A C 1
ATOM 1493 O O . ALA A 1 192 ? -12.536 9.513 27.721 1.00 51.34 192 ALA A O 1
ATOM 1494 N N . VAL A 1 193 ? -10.345 9.358 27.298 1.00 47.38 193 VAL A N 1
ATOM 1495 C CA . VAL A 1 193 ? -9.998 8.696 28.576 1.00 47.38 193 VAL A CA 1
ATOM 1496 C C . VAL A 1 193 ? -9.755 9.691 29.723 1.00 47.38 193 VAL A C 1
ATOM 1498 O O . VAL A 1 193 ? -9.922 9.328 30.882 1.00 47.38 193 VAL A O 1
ATOM 1501 N N . ARG A 1 194 ? -9.379 10.946 29.436 1.00 47.19 194 ARG A N 1
ATOM 1502 C CA . ARG A 1 194 ? -9.134 11.993 30.455 1.00 47.19 194 ARG A CA 1
ATOM 1503 C C . ARG A 1 194 ? -10.356 12.864 30.782 1.00 47.19 194 ARG A C 1
ATOM 1505 O O . ARG A 1 194 ? -10.223 13.813 31.547 1.00 47.19 194 ARG A O 1
ATOM 1512 N N . GLY A 1 195 ? -11.519 12.558 30.207 1.00 48.34 195 GLY A N 1
ATOM 1513 C CA . GLY A 1 195 ? -12.780 13.276 30.419 1.00 48.34 195 GLY A CA 1
ATOM 1514 C C . GLY A 1 195 ? -13.636 12.798 31.602 1.00 48.34 195 GLY A C 1
ATOM 1515 O O . GLY A 1 195 ? -14.823 13.111 31.620 1.00 48.34 195 GLY A O 1
ATOM 1516 N N . HIS A 1 196 ? -13.070 12.054 32.560 1.00 41.25 196 HIS A N 1
ATOM 1517 C CA . HIS A 1 196 ? -13.708 11.694 33.833 1.00 41.25 196 HIS A CA 1
ATOM 1518 C C . HIS A 1 196 ? -12.748 11.874 35.008 1.00 41.25 196 HIS A C 1
ATOM 1520 O O . HIS A 1 196 ? -11.581 11.436 34.886 1.00 41.25 196 HIS A O 1
#

Foldseek 3Di:
DDDDDDPPPPPPPPPPPALVVLVVDDLLPHALVNLLSVVVVVLVVLVVCVVDPDDPVVSVVVLVVVVVVSVVSSVVRHVSVVVVVVVVVVVVVVVVVVVVVVVVPDPPDPPPPPPDPDPDPPDPPPPPDDPVVVVVVVVVVVVVVVVVVVVVVVVVVVVVCVVVVDDDDDDDPPDPDVCVRVVVSVVVVVVVVPPD

pLDDT: mean 72.59, std 19.28, range [36.34, 96.81]

Secondary structure (DSSP, 8-state):
--PPP-------------GGGGGGS-GGG--HHHHHHHHHHHHHHHHHHHTTTS-HHHHHHHHHHHHHHHHHHHHHHHHHHHHHHHHHHHHHHHHHHHHHHHHH---S-----TT-----TT-TTS--S-HHHHHHHHHHHHHHHHHHHHHHHHHHHHHHHHHHT-------------HHHHHHHHHHHHHHHS--

Sequence (196 aa):
GTPPPLREEEEEEEEEGGPERALEKSPFQLTAGDVYDISSVVGRDLLQLSAGPLGPAALARLQFRIVRVLEMLEALVTESGLAAEQLRLERDSLRRELAELRGRGAPAGLSLGPDKMVIDLTDPNRPRFTLQELQDVLQERNQLKAQLFVVQEELQCYKSCTHTGLKPRYVPRSTGISTSALVKISFLLQLAVRGH